Protein AF-A0A9P6XQV5-F1 (afdb_monomer_lite)

pLDDT: mean 73.95, std 15.54, range [34.56, 93.38]

Secondary structure (DSSP, 8-state):
-HHHHHHHHHHT--S-HHHHHHHHHHHHHHHHHHHHHHHHHHHHHHHHHHHHHHHHHHHS---HHHHHHHS-GGGT---TTS---HHHHHHHHHHHHHHH-----EETTTTEE--SHHHHHHHHHHHHHHHHSPPPP-HHHHHHHHHTS-GGGSPPHHHHHHHHSPPPHHHHHHHHHHS-SS--HHHHHHS--TTGGGGS-----

Sequence (205 aa):
MLTKLYDQQIATSSEPPQELWDMVKTKAKHFTRKFGRQHVDWRKQQLMALQRKRQRLLKGKIPSSLLAIHLPHQSRTWREKGETDAGYLKKSVATRQIQRSIPLLVDPSTDSVCSSRTQMLEVTERFYGDLYSADDICPTSLDEMVTNIHPSCQLSEDDADMMTHPFELSEILDQVKRSPKVSSPVFSLILGLKHVSAFFPKKVI

Structure (mmCIF, N/CA/C/O backbone):
data_AF-A0A9P6XQV5-F1
#
_entry.id   AF-A0A9P6XQV5-F1
#
loop_
_atom_site.group_PDB
_atom_site.id
_atom_site.type_symbol
_atom_site.label_atom_id
_atom_site.label_alt_id
_atom_site.label_comp_id
_atom_site.label_asym_id
_atom_site.label_entity_id
_atom_site.label_seq_id
_atom_site.pdbx_PDB_ins_code
_atom_site.Cartn_x
_atom_site.Cartn_y
_atom_site.Cartn_z
_atom_site.occupancy
_atom_site.B_iso_or_equiv
_atom_site.auth_seq_id
_atom_site.auth_comp_id
_atom_site.auth_asym_id
_atom_site.auth_atom_id
_atom_site.pdbx_PDB_model_num
ATOM 1 N N . MET A 1 1 ? 5.332 39.495 16.563 1.00 47.25 1 MET A N 1
ATOM 2 C CA . MET A 1 1 ? 6.141 40.734 16.458 1.00 47.25 1 MET A CA 1
ATOM 3 C C . MET A 1 1 ? 6.418 41.140 15.012 1.00 47.25 1 MET A C 1
ATOM 5 O O . MET A 1 1 ? 6.258 42.311 14.723 1.00 47.25 1 MET A O 1
ATOM 9 N N . LEU A 1 2 ? 6.749 40.215 14.098 1.00 45.25 2 LEU A N 1
ATOM 10 C CA . LEU A 1 2 ? 6.973 40.521 12.670 1.00 45.25 2 LEU A CA 1
ATOM 11 C C . LEU A 1 2 ? 5.760 41.107 11.925 1.00 45.25 2 LEU A C 1
ATOM 13 O O . LEU A 1 2 ? 5.953 41.899 11.016 1.00 45.25 2 LEU A O 1
ATOM 17 N N . THR A 1 3 ? 4.535 40.750 12.316 1.00 51.53 3 THR A N 1
ATOM 18 C CA . THR A 1 3 ? 3.299 41.219 11.665 1.00 51.53 3 THR A CA 1
ATOM 19 C C . THR A 1 3 ? 3.011 42.698 11.939 1.00 51.53 3 THR A C 1
ATOM 21 O O . THR A 1 3 ? 2.748 43.454 11.016 1.00 51.53 3 THR A O 1
ATOM 24 N N . LYS A 1 4 ? 3.193 43.151 13.187 1.00 55.00 4 LYS A N 1
ATOM 25 C CA . LYS A 1 4 ? 2.857 44.524 13.610 1.00 55.00 4 LYS A CA 1
ATOM 26 C C . LYS A 1 4 ? 3.731 45.618 12.981 1.00 55.00 4 LYS A C 1
ATOM 28 O O . LYS A 1 4 ? 3.249 46.722 12.772 1.00 55.00 4 LYS A O 1
ATOM 33 N N . LEU A 1 5 ? 4.998 45.320 12.681 1.00 55.31 5 LEU A N 1
ATOM 34 C CA . LEU A 1 5 ? 5.889 46.248 11.964 1.00 55.31 5 LEU A CA 1
ATOM 35 C C . LEU A 1 5 ? 5.566 46.311 10.462 1.00 55.31 5 LEU A C 1
ATOM 37 O O . LEU A 1 5 ? 5.869 47.301 9.806 1.00 55.31 5 LEU A O 1
ATOM 41 N N . TYR A 1 6 ? 4.955 45.253 9.926 1.00 60.06 6 TYR A N 1
ATOM 42 C CA . TYR A 1 6 ? 4.651 45.097 8.507 1.00 60.06 6 TYR A CA 1
ATOM 43 C C . TYR A 1 6 ? 3.410 45.897 8.104 1.00 60.06 6 TYR A C 1
ATOM 45 O O . TYR A 1 6 ? 3.429 46.606 7.100 1.00 60.06 6 TYR A O 1
ATOM 53 N N . ASP A 1 7 ? 2.376 45.845 8.943 1.00 60.72 7 ASP A N 1
ATOM 54 C CA . ASP A 1 7 ? 1.124 46.572 8.724 1.00 60.72 7 ASP A CA 1
ATOM 55 C C . ASP A 1 7 ? 1.353 48.096 8.748 1.00 60.72 7 ASP A C 1
ATOM 57 O O . ASP A 1 7 ? 0.777 48.829 7.948 1.00 60.72 7 ASP A O 1
ATOM 61 N N . GLN A 1 8 ? 2.276 48.573 9.594 1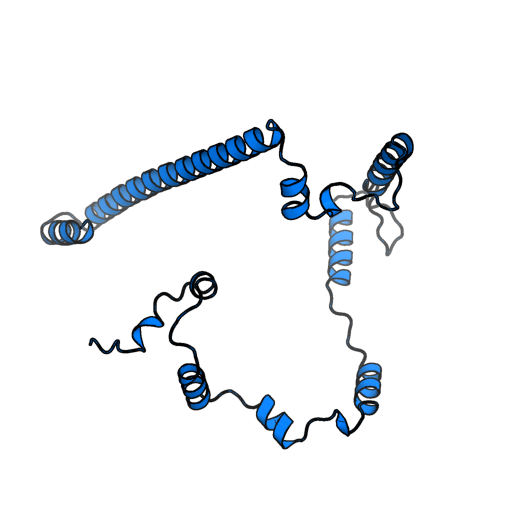.00 61.75 8 GLN A N 1
ATOM 62 C CA . GLN A 1 8 ? 2.677 49.985 9.636 1.00 61.75 8 GLN A CA 1
ATOM 63 C C . GLN A 1 8 ? 3.466 50.420 8.391 1.00 61.75 8 GLN A C 1
ATOM 65 O O . GLN A 1 8 ? 3.274 51.529 7.902 1.00 61.75 8 GLN A O 1
ATOM 70 N N . GLN A 1 9 ? 4.334 49.563 7.845 1.00 61.88 9 GLN A N 1
ATOM 71 C CA . GLN A 1 9 ? 5.144 49.897 6.666 1.00 61.88 9 GLN A CA 1
ATOM 72 C C . GLN A 1 9 ? 4.322 49.923 5.370 1.00 61.88 9 GLN A C 1
ATOM 74 O O . GLN A 1 9 ? 4.570 50.768 4.515 1.00 61.88 9 GLN A O 1
ATOM 79 N N . ILE A 1 10 ? 3.325 49.041 5.245 1.00 61.56 10 ILE A N 1
ATOM 80 C CA . ILE A 1 10 ? 2.393 49.031 4.107 1.00 61.56 10 ILE A CA 1
ATOM 81 C C . ILE A 1 10 ? 1.475 50.259 4.153 1.00 61.56 10 ILE A C 1
ATOM 83 O O . ILE A 1 10 ? 1.237 50.875 3.122 1.00 61.56 10 ILE A O 1
ATOM 87 N N . ALA A 1 11 ? 1.007 50.652 5.343 1.00 62.41 11 ALA A N 1
ATOM 88 C CA . ALA A 1 11 ? 0.120 51.805 5.504 1.00 62.41 11 ALA A CA 1
ATOM 89 C C . ALA A 1 11 ? 0.797 53.166 5.247 1.00 62.41 11 ALA A C 1
ATOM 91 O O . ALA A 1 11 ? 0.106 54.142 4.974 1.00 62.41 11 ALA A O 1
ATOM 92 N N . THR A 1 12 ? 2.130 53.242 5.342 1.00 65.44 12 THR A N 1
ATOM 93 C CA . THR A 1 12 ? 2.887 54.508 5.248 1.00 65.44 12 THR A CA 1
ATOM 94 C C . THR A 1 12 ? 3.626 54.671 3.908 1.00 65.44 12 THR A C 1
ATOM 96 O O . THR A 1 12 ? 4.255 55.700 3.679 1.00 65.44 12 THR A O 1
ATOM 99 N N . SER A 1 13 ? 3.583 53.674 3.016 1.00 60.84 13 SER A N 1
ATOM 100 C CA . SER A 1 13 ? 4.317 53.705 1.743 1.00 60.84 13 SER A CA 1
ATOM 101 C C . SER A 1 13 ? 3.461 54.255 0.596 1.00 60.84 13 SER A C 1
ATOM 103 O O . SER A 1 13 ? 2.343 53.800 0.376 1.00 60.84 13 SER A O 1
ATOM 105 N N . SER A 1 14 ? 4.0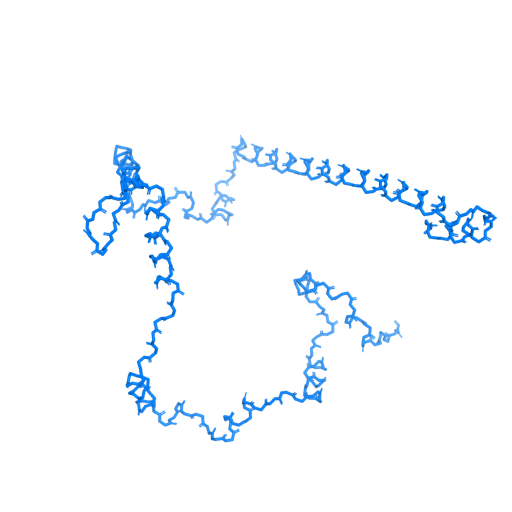11 55.215 -0.155 1.00 66.38 14 SER A N 1
ATOM 106 C CA . SER A 1 14 ? 3.432 55.765 -1.396 1.00 66.38 14 SER A CA 1
ATOM 107 C C . SER A 1 14 ? 3.924 55.024 -2.653 1.00 66.38 14 SER A C 1
ATOM 109 O O . SER A 1 14 ? 3.751 55.515 -3.771 1.00 66.38 14 SER A O 1
ATOM 111 N N . GLU A 1 15 ? 4.594 53.882 -2.486 1.00 65.44 15 GLU A N 1
ATOM 112 C CA . GLU A 1 15 ? 5.151 53.098 -3.589 1.00 65.44 15 GLU A CA 1
ATOM 113 C C . GLU A 1 15 ? 4.054 52.376 -4.388 1.00 65.44 15 GLU A C 1
ATOM 115 O O . GLU A 1 15 ? 3.013 51.996 -3.836 1.00 65.44 15 GLU A O 1
ATOM 120 N N . PRO A 1 16 ? 4.268 52.151 -5.698 1.00 75.25 16 PRO A N 1
ATOM 121 C CA . PRO A 1 16 ? 3.322 51.414 -6.516 1.00 75.25 16 PRO A CA 1
ATOM 122 C C . PRO A 1 16 ? 3.134 49.985 -5.966 1.00 75.25 16 PRO A C 1
ATOM 124 O O . PRO A 1 16 ? 4.106 49.340 -5.561 1.00 75.25 16 PRO A O 1
ATOM 127 N N . PRO A 1 17 ? 1.908 49.426 -6.004 1.00 72.31 17 PRO A N 1
ATOM 128 C CA . PRO A 1 17 ? 1.582 48.135 -5.383 1.00 72.31 17 PRO A CA 1
ATOM 129 C C . PRO A 1 17 ? 2.488 46.961 -5.791 1.00 72.31 17 PRO A C 1
ATOM 131 O O . PRO A 1 17 ? 2.648 46.001 -5.036 1.00 72.31 17 PRO A O 1
ATOM 134 N N . GLN A 1 18 ? 3.089 47.031 -6.980 1.00 73.69 18 GLN A N 1
ATOM 135 C CA . GLN A 1 18 ? 3.978 46.003 -7.509 1.00 73.69 18 GLN A CA 1
ATOM 136 C C . GLN A 1 18 ? 5.317 45.927 -6.755 1.00 73.69 18 GLN A C 1
ATOM 138 O O . GLN A 1 18 ? 5.780 44.829 -6.444 1.00 73.69 18 GLN A O 1
ATOM 143 N N . GLU A 1 19 ? 5.910 47.070 -6.401 1.00 75.12 19 GLU A N 1
ATOM 144 C CA . GLU A 1 19 ? 7.197 47.120 -5.693 1.00 75.12 19 GLU A CA 1
ATOM 145 C C . GLU A 1 19 ? 7.061 46.608 -4.254 1.00 75.12 19 GLU A C 1
ATOM 147 O O . GLU A 1 19 ? 7.891 45.829 -3.773 1.00 75.12 19 GLU A O 1
ATOM 152 N N . LEU A 1 20 ? 5.934 46.923 -3.607 1.00 74.62 20 LEU A N 1
ATOM 153 C CA . LEU A 1 20 ? 5.573 46.371 -2.301 1.00 74.62 20 LEU A CA 1
ATOM 154 C C . LEU A 1 20 ? 5.462 44.841 -2.349 1.00 74.62 20 LEU A C 1
ATOM 156 O O . LEU A 1 20 ? 5.997 44.139 -1.481 1.00 74.62 20 LEU A O 1
ATOM 160 N N . TRP A 1 21 ? 4.818 44.304 -3.387 1.00 74.94 21 TRP A N 1
ATOM 161 C CA . TRP A 1 21 ? 4.702 42.860 -3.583 1.00 74.94 21 TRP A CA 1
ATOM 162 C C . TRP A 1 21 ? 6.047 42.183 -3.847 1.00 74.94 21 TRP A C 1
ATOM 164 O O . TRP A 1 21 ? 6.297 41.092 -3.324 1.00 74.94 21 TRP A O 1
ATOM 174 N N . ASP A 1 22 ? 6.936 42.807 -4.611 1.00 81.25 22 ASP A N 1
ATOM 175 C CA . ASP A 1 22 ? 8.254 42.241 -4.898 1.00 81.25 22 ASP A CA 1
ATOM 176 C C . ASP A 1 22 ? 9.188 42.291 -3.679 1.00 81.25 22 ASP A C 1
ATOM 178 O O . ASP A 1 22 ? 9.940 41.337 -3.424 1.00 81.25 22 ASP A O 1
ATOM 182 N N . MET A 1 23 ? 9.052 43.308 -2.823 1.00 79.12 23 MET A N 1
ATOM 183 C CA . MET A 1 23 ? 9.701 43.338 -1.512 1.00 79.12 23 MET A CA 1
ATOM 184 C C . MET A 1 23 ? 9.207 42.196 -0.608 1.00 79.12 23 MET A C 1
ATOM 186 O O . MET A 1 23 ? 10.023 41.499 0.012 1.00 79.12 23 MET A O 1
ATOM 190 N N . VAL A 1 24 ? 7.891 41.960 -0.548 1.00 79.56 24 VAL A N 1
ATOM 191 C CA . VAL A 1 24 ? 7.295 40.847 0.217 1.00 79.56 24 VAL A CA 1
ATOM 192 C C . VAL A 1 24 ? 7.837 39.509 -0.270 1.00 79.56 24 VAL A C 1
ATOM 194 O O . VAL A 1 24 ? 8.336 38.714 0.532 1.00 79.56 24 VAL A O 1
ATOM 197 N N . LYS A 1 25 ? 7.808 39.272 -1.585 1.00 77.00 25 LYS A N 1
ATOM 198 C CA . LYS A 1 25 ? 8.338 38.043 -2.190 1.00 77.00 25 LYS A CA 1
ATOM 199 C C . LYS A 1 25 ? 9.812 37.848 -1.848 1.00 77.00 25 LYS A C 1
ATOM 201 O O . LYS A 1 25 ? 10.225 36.735 -1.523 1.00 77.00 25 LYS A O 1
ATOM 206 N N . THR A 1 26 ? 10.606 38.917 -1.865 1.00 84.50 26 THR A N 1
ATOM 207 C CA . THR A 1 26 ? 12.041 38.857 -1.556 1.00 84.50 26 THR A CA 1
ATOM 208 C C . THR A 1 26 ? 12.293 38.474 -0.098 1.00 84.50 26 THR A C 1
ATOM 210 O O . THR A 1 26 ? 13.090 37.569 0.176 1.00 84.50 26 THR A O 1
ATOM 213 N N . LYS A 1 27 ? 11.572 39.087 0.848 1.00 80.88 27 LYS A N 1
ATOM 214 C CA . LYS A 1 27 ? 11.680 38.760 2.278 1.00 80.88 27 LYS A CA 1
ATOM 215 C C . LYS A 1 27 ? 11.179 37.345 2.576 1.00 80.88 27 LYS A C 1
ATOM 217 O O . LYS A 1 27 ? 11.866 36.598 3.274 1.00 80.88 27 LYS A O 1
ATOM 222 N N . ALA A 1 28 ? 10.052 36.938 1.990 1.00 81.12 28 ALA A N 1
ATOM 223 C CA . ALA A 1 28 ? 9.520 35.580 2.111 1.00 81.12 28 ALA A CA 1
ATOM 224 C C . ALA A 1 28 ? 10.514 34.540 1.570 1.00 81.12 28 ALA A C 1
ATOM 226 O O . ALA A 1 28 ? 10.836 33.565 2.247 1.00 81.12 28 ALA A O 1
ATOM 227 N N . LYS A 1 29 ? 11.100 34.791 0.395 1.00 85.94 29 LYS A N 1
ATOM 228 C CA . LYS A 1 29 ? 12.147 33.949 -0.198 1.00 85.94 29 LYS A CA 1
ATOM 229 C C . LYS A 1 29 ? 13.375 33.842 0.704 1.00 85.94 29 LYS A C 1
ATOM 231 O O . LYS A 1 29 ? 13.920 32.747 0.859 1.00 85.94 29 LYS A O 1
ATOM 236 N N . HIS A 1 30 ? 13.818 34.946 1.306 1.00 82.19 30 HIS A N 1
ATOM 237 C CA . HIS A 1 30 ? 14.941 34.935 2.243 1.00 82.19 30 HIS A CA 1
ATOM 238 C C . HIS A 1 30 ? 14.619 34.120 3.504 1.00 82.19 30 HIS A C 1
ATOM 240 O O . HIS A 1 30 ? 15.415 33.269 3.905 1.00 82.19 30 HIS A O 1
ATOM 246 N N . PHE A 1 31 ? 13.430 34.317 4.080 1.00 82.38 31 PHE A N 1
ATOM 247 C CA . PHE A 1 31 ? 12.957 33.568 5.242 1.00 82.38 31 PHE A CA 1
ATOM 248 C C . PHE A 1 31 ? 12.885 32.063 4.960 1.00 82.38 31 PHE A C 1
ATOM 250 O O . PHE A 1 31 ? 13.514 31.283 5.674 1.00 82.38 31 PHE A O 1
ATOM 257 N N . THR A 1 32 ? 12.215 31.646 3.881 1.00 81.25 32 THR A N 1
ATOM 258 C CA . THR A 1 32 ? 12.073 30.228 3.515 1.00 81.25 32 THR A CA 1
ATOM 259 C C . THR A 1 32 ? 13.427 29.576 3.248 1.00 81.25 32 THR A C 1
ATOM 261 O O . THR A 1 32 ? 13.674 28.456 3.691 1.00 81.25 32 THR A O 1
ATOM 264 N N . ARG A 1 33 ? 14.358 30.283 2.589 1.00 82.25 33 ARG A N 1
ATOM 265 C CA . ARG A 1 33 ? 15.726 29.785 2.366 1.00 82.25 33 ARG A CA 1
ATOM 266 C C . ARG A 1 33 ? 16.499 29.611 3.671 1.00 82.25 33 ARG A C 1
ATOM 268 O O . ARG A 1 33 ? 17.177 28.598 3.833 1.00 82.25 33 ARG A O 1
ATOM 275 N N . LYS A 1 34 ? 16.416 30.578 4.586 1.00 81.81 34 LYS A N 1
ATOM 276 C CA . LYS A 1 34 ? 17.103 30.526 5.883 1.00 81.81 34 LYS A CA 1
ATOM 277 C C . LYS A 1 34 ? 16.535 29.414 6.761 1.00 81.81 34 LYS A C 1
ATOM 279 O O . LYS A 1 34 ? 17.296 28.590 7.259 1.00 81.81 34 LYS A O 1
ATOM 284 N N . PHE A 1 35 ? 15.212 29.355 6.886 1.00 79.19 35 PHE A N 1
ATOM 285 C CA . PHE A 1 35 ? 14.525 28.343 7.680 1.00 79.19 35 PHE A CA 1
ATOM 286 C C . PHE A 1 35 ? 14.746 26.936 7.113 1.00 79.19 35 PHE A C 1
ATOM 288 O O . PHE A 1 35 ? 15.093 26.022 7.856 1.00 79.19 35 PHE A O 1
ATOM 295 N N . GLY A 1 36 ? 14.648 26.769 5.790 1.00 79.19 36 GLY A N 1
ATOM 296 C CA . GLY A 1 36 ? 14.914 25.496 5.120 1.00 79.19 36 GLY A CA 1
ATOM 297 C C . GLY A 1 36 ? 16.334 24.984 5.366 1.00 79.19 36 GLY A C 1
ATOM 298 O O . GLY A 1 36 ? 16.507 23.820 5.722 1.00 79.19 36 GLY A O 1
ATOM 299 N N . ARG A 1 37 ? 17.352 25.853 5.260 1.00 83.44 37 ARG A N 1
ATOM 300 C CA . ARG A 1 37 ? 18.749 25.491 5.567 1.00 83.44 37 ARG A CA 1
ATOM 301 C C . ARG A 1 37 ? 18.919 25.094 7.032 1.00 83.44 37 ARG A C 1
ATOM 303 O O . ARG A 1 37 ? 19.411 24.006 7.301 1.00 83.44 37 ARG A O 1
ATOM 310 N N . GLN A 1 38 ? 18.425 25.911 7.963 1.00 79.44 38 GLN A N 1
ATOM 311 C CA . GLN A 1 38 ? 18.515 25.629 9.401 1.00 79.44 38 GLN A CA 1
ATOM 312 C C . GLN A 1 38 ? 17.819 24.319 9.791 1.00 79.44 38 GLN A C 1
ATOM 314 O O . GLN A 1 38 ? 18.365 23.545 10.571 1.00 79.44 38 GLN A O 1
ATOM 319 N N . HIS A 1 39 ? 16.644 24.038 9.227 1.00 77.50 39 HIS A N 1
ATOM 320 C CA . HIS A 1 39 ? 15.911 22.804 9.496 1.00 77.50 39 HIS A CA 1
ATOM 321 C C . HIS A 1 39 ? 16.634 21.566 8.939 1.00 77.50 39 HIS A C 1
ATOM 323 O O . HIS A 1 39 ? 16.728 20.539 9.613 1.00 77.50 39 HIS A O 1
ATOM 329 N N . VAL A 1 40 ? 17.191 21.659 7.726 1.00 84.94 40 VAL A N 1
ATOM 330 C CA . VAL A 1 40 ? 17.994 20.580 7.129 1.00 84.94 40 VAL A CA 1
ATOM 331 C C . VAL A 1 40 ? 19.273 20.339 7.931 1.00 84.94 40 VAL A C 1
ATOM 333 O O . VAL A 1 40 ? 19.609 19.186 8.203 1.00 84.94 40 VAL A O 1
ATOM 336 N N . ASP A 1 41 ? 19.958 21.400 8.352 1.00 85.69 41 ASP A N 1
ATOM 337 C CA . ASP A 1 41 ? 21.180 21.302 9.150 1.00 85.69 41 ASP A CA 1
ATOM 338 C C . ASP A 1 41 ? 20.896 20.718 10.535 1.00 85.69 41 ASP A C 1
ATOM 340 O O . ASP A 1 41 ? 21.587 19.793 10.964 1.00 85.69 41 ASP A O 1
ATOM 344 N N . TRP A 1 42 ? 19.819 21.157 11.193 1.00 87.06 42 TRP A N 1
ATOM 345 C CA . TRP A 1 42 ? 19.355 20.569 12.450 1.00 87.06 42 TRP A CA 1
ATOM 346 C C . TRP A 1 42 ? 19.052 19.075 12.291 1.00 87.06 42 TRP A C 1
ATOM 348 O O . TRP A 1 42 ? 19.529 18.259 13.080 1.00 87.06 42 TRP A O 1
ATOM 358 N N . ARG A 1 43 ? 18.338 18.678 11.229 1.00 89.19 43 ARG A N 1
ATOM 359 C CA . ARG A 1 43 ? 18.027 17.266 10.958 1.00 89.19 43 ARG A CA 1
ATOM 360 C C . ARG A 1 43 ? 19.292 16.440 10.727 1.00 89.19 43 ARG A C 1
ATOM 362 O O . ARG A 1 43 ? 19.402 15.335 11.257 1.00 89.19 43 ARG A O 1
ATOM 369 N N . LYS A 1 44 ? 20.261 16.965 9.969 1.00 92.00 44 LYS A N 1
ATOM 370 C CA . LYS A 1 44 ? 21.562 16.311 9.750 1.00 92.00 44 LYS A CA 1
ATOM 371 C C . LYS A 1 44 ? 22.327 16.141 11.062 1.00 92.00 44 LYS A C 1
ATOM 373 O O . LYS A 1 44 ? 22.864 15.064 11.314 1.00 92.00 44 LYS A O 1
ATOM 378 N N . GLN A 1 45 ? 22.347 17.165 11.912 1.00 90.56 45 GLN A N 1
ATOM 379 C CA . GLN A 1 45 ? 23.000 17.104 13.221 1.00 90.56 45 GLN A CA 1
ATOM 380 C C . GLN A 1 45 ? 22.330 16.084 14.149 1.00 90.56 45 GLN A C 1
ATOM 382 O O . GLN A 1 45 ? 23.031 15.292 14.779 1.00 90.56 45 GLN A O 1
ATOM 387 N N . GLN A 1 46 ? 20.995 16.040 14.186 1.00 90.56 46 GLN A N 1
ATOM 388 C CA . GLN A 1 46 ? 20.246 15.035 14.945 1.00 90.56 46 GLN A CA 1
ATOM 389 C C . GLN A 1 46 ? 20.540 13.616 14.453 1.00 90.56 46 GLN A C 1
ATOM 391 O O . GLN A 1 46 ? 20.836 12.731 15.256 1.00 90.56 46 GLN A O 1
ATOM 396 N N . LEU A 1 47 ? 20.546 13.401 13.134 1.00 92.69 47 LEU A N 1
ATOM 397 C CA . LEU A 1 47 ? 20.887 12.106 12.546 1.00 92.69 47 LEU A CA 1
ATOM 398 C C . LEU A 1 47 ? 22.307 11.673 12.941 1.00 92.69 47 LEU A C 1
ATOM 400 O O . LEU A 1 47 ? 22.503 10.544 13.387 1.00 92.69 47 LEU A O 1
ATOM 404 N N . MET A 1 48 ? 23.282 12.580 12.847 1.00 93.38 48 MET A N 1
ATOM 405 C CA . MET A 1 48 ? 24.667 12.323 13.251 1.00 93.38 48 MET A CA 1
ATOM 406 C C . MET A 1 48 ? 24.785 12.022 14.749 1.00 93.38 48 MET A C 1
ATOM 408 O O . MET A 1 48 ? 25.525 11.119 15.141 1.00 93.38 48 MET A O 1
ATOM 412 N N . ALA A 1 49 ? 24.048 12.733 15.605 1.00 92.31 49 ALA A N 1
ATOM 413 C CA . ALA A 1 49 ? 24.029 12.478 17.043 1.00 92.31 49 ALA A CA 1
ATOM 414 C C . ALA A 1 49 ? 23.462 11.085 17.367 1.00 92.31 49 ALA A C 1
ATOM 416 O O . ALA A 1 49 ? 24.065 10.335 18.140 1.00 92.31 49 ALA A O 1
ATOM 417 N N . LEU A 1 50 ? 22.355 10.699 16.724 1.00 91.25 50 LEU A N 1
ATOM 418 C CA . LEU A 1 50 ? 21.752 9.371 16.866 1.00 91.25 50 LEU A CA 1
ATOM 419 C C . LEU A 1 50 ? 22.668 8.266 16.332 1.00 91.25 50 LEU A C 1
ATOM 421 O O . LEU A 1 50 ? 22.841 7.240 16.991 1.00 91.25 50 LEU A O 1
ATOM 425 N N . GLN A 1 51 ? 23.316 8.484 15.187 1.00 91.38 51 GLN A N 1
ATOM 426 C CA . GLN A 1 51 ? 24.296 7.550 14.634 1.00 91.38 51 GLN A CA 1
ATOM 427 C C . GLN A 1 51 ? 25.501 7.378 15.563 1.00 91.38 51 GLN A C 1
ATOM 429 O O . GLN A 1 51 ? 25.902 6.247 15.831 1.00 91.38 51 GLN A O 1
ATOM 434 N N . ARG A 1 52 ? 26.036 8.465 16.135 1.00 88.19 52 ARG A N 1
ATOM 435 C CA . ARG A 1 52 ? 27.112 8.397 17.138 1.00 88.19 52 ARG A CA 1
ATOM 436 C C . ARG A 1 52 ? 26.666 7.654 18.395 1.00 88.19 52 ARG A C 1
ATOM 438 O O . ARG A 1 52 ? 27.425 6.832 18.902 1.00 88.19 52 ARG A O 1
ATOM 445 N N . LYS A 1 53 ? 25.441 7.886 18.884 1.00 85.31 53 LYS A N 1
ATOM 446 C CA . LYS A 1 53 ? 24.867 7.147 20.023 1.00 85.31 53 LYS A CA 1
ATOM 447 C C . LYS A 1 53 ? 24.767 5.653 19.711 1.00 85.31 53 LYS A C 1
ATOM 449 O O . LYS A 1 53 ? 25.240 4.843 20.501 1.00 85.31 53 LYS A O 1
ATOM 454 N N . ARG A 1 54 ? 24.252 5.288 18.531 1.00 83.44 54 ARG A N 1
ATOM 455 C CA . ARG A 1 54 ? 24.217 3.899 18.048 1.00 83.44 54 ARG A CA 1
ATOM 456 C C . ARG A 1 54 ? 25.617 3.295 17.982 1.00 83.44 54 ARG A C 1
ATOM 458 O O . ARG A 1 54 ? 25.821 2.196 18.477 1.00 83.44 54 ARG A O 1
ATOM 465 N N . GLN A 1 55 ? 26.586 3.998 17.404 1.00 84.25 55 GLN A N 1
ATOM 466 C CA . GLN A 1 55 ? 27.947 3.486 17.261 1.00 84.25 55 GLN A CA 1
ATOM 467 C C . GLN A 1 55 ? 28.649 3.325 18.616 1.00 84.25 55 GLN A C 1
ATOM 469 O O . GLN A 1 55 ? 29.394 2.369 18.793 1.00 84.25 55 GLN A O 1
ATOM 474 N N . ARG A 1 56 ? 28.380 4.204 19.592 1.00 80.81 56 ARG A N 1
ATOM 475 C CA . ARG A 1 56 ? 28.839 4.038 20.982 1.00 80.81 56 ARG A CA 1
ATOM 476 C C . ARG A 1 56 ? 28.222 2.813 21.645 1.00 80.81 56 ARG A C 1
ATOM 478 O O . ARG A 1 56 ? 28.945 2.089 22.312 1.00 80.81 56 ARG A O 1
ATOM 485 N N . LEU A 1 57 ? 26.930 2.560 21.434 1.00 78.00 57 LEU A N 1
ATOM 486 C CA . LEU A 1 57 ? 26.289 1.337 21.919 1.00 78.00 57 LEU A CA 1
ATOM 487 C C . LEU A 1 57 ? 26.921 0.103 21.270 1.00 78.00 57 LEU A C 1
ATOM 489 O O . LEU A 1 57 ? 27.319 -0.802 21.980 1.00 78.00 57 LEU A O 1
ATOM 493 N N . LEU A 1 58 ? 27.097 0.096 19.946 1.00 72.81 58 LEU A N 1
ATOM 494 C CA . LEU A 1 58 ? 27.685 -1.037 19.220 1.00 72.81 58 LEU A CA 1
ATOM 495 C C . LEU A 1 58 ? 29.161 -1.298 19.564 1.00 72.81 58 LEU A C 1
ATOM 497 O O . LEU A 1 58 ? 29.593 -2.443 19.514 1.00 72.81 58 LEU A O 1
ATOM 501 N N . LYS A 1 59 ? 29.939 -0.252 19.873 1.00 74.88 59 LYS A N 1
ATOM 502 C CA . LYS A 1 59 ? 31.349 -0.374 20.287 1.00 74.88 59 LYS A CA 1
ATOM 503 C C . LYS A 1 59 ? 31.514 -0.625 21.789 1.00 74.88 59 LYS A C 1
ATOM 505 O O . LYS A 1 59 ? 32.560 -1.111 22.208 1.00 74.88 59 LYS A O 1
ATOM 510 N N . GLY A 1 60 ? 30.523 -0.266 22.600 1.00 69.75 60 GLY A N 1
ATOM 511 C CA . GLY A 1 60 ? 30.486 -0.588 24.021 1.00 69.75 60 GLY A CA 1
ATOM 512 C C . GLY A 1 60 ? 30.122 -2.054 24.245 1.00 69.75 60 GLY A C 1
ATOM 513 O O . GLY A 1 60 ? 29.447 -2.676 23.428 1.00 69.75 60 GLY A O 1
ATOM 514 N N . LYS A 1 61 ? 30.532 -2.620 25.385 1.00 65.94 61 LYS A N 1
ATOM 515 C CA . LYS A 1 61 ? 29.994 -3.905 25.847 1.00 65.94 61 LYS A CA 1
ATOM 516 C C . LYS A 1 61 ? 28.545 -3.669 26.268 1.00 65.94 61 LYS A C 1
ATOM 518 O O . LYS A 1 61 ? 28.293 -3.259 27.397 1.00 65.94 61 LYS A O 1
ATOM 523 N N . ILE A 1 62 ? 27.598 -3.849 25.349 1.00 61.81 62 ILE A N 1
ATOM 524 C CA . ILE A 1 62 ? 26.177 -3.779 25.696 1.00 61.81 62 ILE A CA 1
ATOM 525 C C . ILE A 1 62 ? 25.910 -4.929 26.677 1.00 61.81 62 ILE A C 1
ATOM 527 O O . ILE A 1 62 ? 26.200 -6.078 26.328 1.00 61.81 62 ILE A O 1
ATOM 531 N N . PRO A 1 63 ? 25.386 -4.662 27.888 1.00 66.25 63 PRO A N 1
ATOM 532 C CA . PRO A 1 63 ? 24.980 -5.720 28.800 1.00 66.25 63 PRO A CA 1
ATOM 533 C C . PRO A 1 63 ? 24.010 -6.645 28.068 1.00 66.25 63 PRO A C 1
ATOM 535 O O . PRO A 1 63 ? 23.033 -6.179 27.478 1.00 66.25 63 PRO A O 1
ATOM 538 N N . SER A 1 64 ? 24.289 -7.949 28.073 1.00 57.94 64 SER A N 1
ATOM 539 C CA . SER A 1 64 ? 23.505 -8.940 27.320 1.00 57.94 64 SER A CA 1
ATOM 540 C C . SER A 1 64 ? 22.003 -8.885 27.658 1.00 57.94 64 SER A C 1
ATOM 542 O O . SER A 1 64 ? 21.161 -9.162 26.808 1.00 57.94 64 SER A O 1
ATOM 544 N N . SER A 1 65 ? 21.663 -8.419 28.865 1.00 60.81 65 SER A N 1
ATOM 545 C CA . SER A 1 65 ? 20.297 -8.176 29.337 1.00 60.81 65 SER A CA 1
ATOM 546 C C . SER A 1 65 ? 19.549 -7.082 28.563 1.00 60.81 65 SER A C 1
ATOM 548 O O . SER A 1 65 ? 18.389 -7.271 28.215 1.00 60.81 65 SER A O 1
ATOM 550 N N . LEU A 1 66 ? 20.194 -5.963 28.217 1.00 60.78 66 LEU A N 1
ATOM 551 C CA . LEU A 1 66 ? 19.563 -4.882 27.441 1.00 60.78 66 LEU A CA 1
ATOM 552 C C . LEU A 1 66 ? 19.334 -5.274 25.975 1.00 60.78 66 LEU A C 1
ATOM 554 O O . LEU A 1 66 ? 18.372 -4.826 25.353 1.00 60.78 66 LEU A O 1
ATOM 558 N N . LEU A 1 67 ? 20.201 -6.132 25.429 1.00 58.53 67 LEU A N 1
ATOM 559 C CA . LEU A 1 67 ? 20.041 -6.699 24.088 1.00 58.53 67 LEU A CA 1
ATOM 560 C C . LEU A 1 67 ? 18.842 -7.647 24.013 1.00 58.53 67 LEU A C 1
ATOM 562 O O . LEU A 1 67 ? 18.171 -7.663 22.990 1.00 58.53 67 LEU A O 1
ATOM 566 N N . ALA A 1 68 ? 18.571 -8.402 25.079 1.00 57.25 68 ALA A N 1
ATOM 567 C CA . ALA A 1 68 ? 17.436 -9.319 25.153 1.00 57.25 68 ALA A CA 1
ATOM 568 C C . ALA A 1 68 ? 16.082 -8.596 25.291 1.00 57.25 68 ALA A C 1
ATOM 570 O O . ALA A 1 68 ? 15.070 -9.106 24.824 1.00 57.25 68 ALA A O 1
ATOM 571 N N . ILE A 1 69 ? 16.070 -7.409 25.910 1.00 62.50 69 ILE A N 1
ATOM 572 C CA . ILE A 1 69 ? 14.848 -6.625 26.159 1.00 62.50 69 ILE A CA 1
ATOM 573 C C . ILE A 1 69 ? 14.457 -5.771 24.943 1.00 62.50 69 ILE A C 1
ATOM 575 O O . ILE A 1 69 ? 13.278 -5.665 24.620 1.00 62.50 69 ILE A O 1
ATOM 579 N N . HIS A 1 70 ? 15.427 -5.138 24.267 1.00 55.78 70 HIS A N 1
ATOM 580 C CA . HIS A 1 70 ? 15.141 -4.147 23.216 1.00 55.78 70 HIS A CA 1
ATOM 581 C C . HIS A 1 70 ? 15.313 -4.642 21.783 1.00 55.78 70 HIS A C 1
ATOM 583 O O . HIS A 1 70 ? 14.774 -4.022 20.866 1.00 55.78 70 HIS A O 1
ATOM 589 N N . LEU A 1 71 ? 16.060 -5.723 21.564 1.00 54.34 71 LEU A N 1
ATOM 590 C CA . LEU A 1 71 ? 16.006 -6.421 20.292 1.00 54.34 71 LEU A CA 1
ATOM 591 C C . LEU A 1 71 ? 15.102 -7.634 20.492 1.00 54.34 71 LEU A C 1
ATOM 593 O O . LEU A 1 71 ? 15.446 -8.489 21.309 1.00 54.34 71 LEU A O 1
ATOM 597 N N . PRO A 1 72 ? 13.980 -7.762 19.760 1.00 52.16 72 PRO A N 1
ATOM 598 C CA . PRO A 1 72 ? 13.254 -9.017 19.761 1.00 52.16 72 PRO A CA 1
ATOM 599 C C . PRO A 1 72 ? 14.250 -10.121 19.396 1.00 52.16 72 PRO A C 1
ATOM 601 O O . PRO A 1 72 ? 15.038 -9.972 18.451 1.00 52.16 72 PRO A O 1
ATOM 604 N N . HIS A 1 73 ? 14.227 -11.211 20.166 1.00 51.25 73 HIS A N 1
ATOM 605 C CA . HIS A 1 73 ? 15.060 -12.408 19.988 1.00 51.25 73 HIS A CA 1
ATOM 606 C C . HIS A 1 73 ? 15.151 -12.862 18.514 1.00 51.25 73 HIS A C 1
ATOM 608 O O . HIS A 1 73 ? 16.157 -13.419 18.081 1.00 51.25 73 HIS A O 1
ATOM 614 N N . GLN A 1 74 ? 14.135 -12.536 17.715 1.00 48.44 74 GLN A N 1
ATOM 615 C CA . GLN A 1 74 ? 14.047 -12.788 16.279 1.00 48.44 74 GLN A CA 1
ATOM 616 C C . GLN A 1 74 ? 15.139 -12.103 15.433 1.00 48.44 74 GLN A C 1
ATOM 618 O O . GLN A 1 74 ? 15.476 -12.603 14.367 1.00 48.44 74 GLN A O 1
ATOM 623 N N . SER A 1 75 ? 15.759 -11.008 15.881 1.00 47.47 75 SER A N 1
ATOM 624 C CA . SER A 1 75 ? 16.810 -10.323 15.099 1.00 47.47 75 SER A CA 1
ATOM 625 C C . SER A 1 75 ? 18.205 -10.954 15.217 1.00 47.47 75 SER A C 1
ATOM 627 O O . SER A 1 75 ? 19.107 -1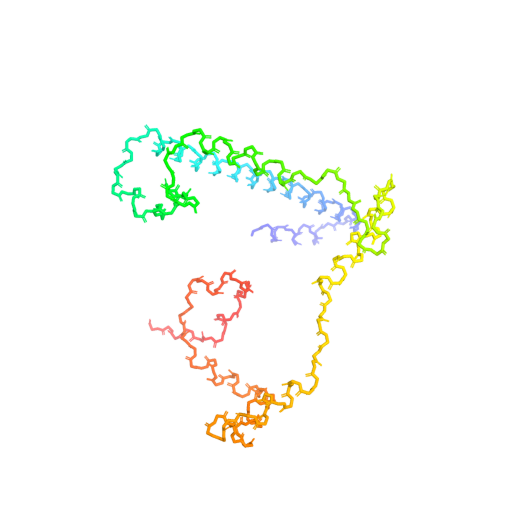0.588 14.465 1.00 47.47 75 SER A O 1
ATOM 629 N N . ARG A 1 76 ? 18.404 -11.904 16.143 1.00 52.25 76 ARG A N 1
ATOM 630 C CA . ARG A 1 76 ? 19.683 -12.621 16.317 1.00 52.25 76 ARG A CA 1
ATOM 631 C C . ARG A 1 76 ? 19.686 -14.028 15.730 1.00 52.25 76 ARG A C 1
ATOM 633 O O . ARG A 1 76 ? 20.754 -14.600 15.535 1.00 52.25 76 ARG A O 1
ATOM 640 N N . THR A 1 77 ? 18.516 -14.574 15.431 1.00 51.50 77 THR A N 1
ATOM 641 C CA . THR A 1 77 ? 18.357 -15.963 14.995 1.00 51.50 77 THR A CA 1
ATOM 642 C C . THR A 1 77 ? 17.167 -16.105 14.056 1.00 51.50 77 THR A C 1
ATOM 644 O O . THR A 1 77 ? 16.380 -17.036 14.204 1.00 51.50 77 THR A O 1
ATOM 647 N N . TRP A 1 78 ? 17.023 -15.219 13.067 1.00 46.47 78 TRP A N 1
ATOM 648 C CA . TRP A 1 78 ? 16.248 -15.600 11.886 1.00 46.47 78 TRP A CA 1
ATOM 649 C C . TRP A 1 78 ? 17.062 -16.653 11.129 1.00 46.47 78 TRP A C 1
ATOM 651 O O . TRP A 1 78 ? 17.892 -16.361 10.270 1.00 46.47 78 TRP A O 1
ATOM 661 N N . ARG A 1 79 ? 16.895 -17.900 11.566 1.00 56.75 79 ARG A N 1
ATOM 662 C CA . ARG A 1 79 ? 17.359 -19.104 10.892 1.00 56.75 79 ARG A CA 1
ATOM 663 C C . ARG A 1 79 ? 16.125 -19.663 10.218 1.00 56.75 79 ARG A C 1
ATOM 665 O O . ARG A 1 79 ? 15.208 -20.077 10.915 1.00 56.75 79 ARG A O 1
ATOM 672 N N . GLU A 1 80 ? 16.110 -19.665 8.893 1.00 53.41 80 GLU A N 1
ATOM 673 C CA . GLU A 1 80 ? 14.932 -20.056 8.108 1.00 53.41 80 GLU A CA 1
ATOM 674 C C . GLU A 1 80 ? 14.417 -21.460 8.487 1.00 53.41 80 GLU A C 1
ATOM 676 O O . GLU A 1 80 ? 13.224 -21.705 8.359 1.00 53.41 80 GLU A O 1
ATOM 681 N N . LYS A 1 81 ? 15.280 -22.335 9.045 1.00 61.03 81 LYS A N 1
ATOM 682 C CA . LYS A 1 81 ? 14.934 -23.638 9.660 1.00 61.03 81 LYS A CA 1
ATOM 683 C C . LYS A 1 81 ? 15.869 -24.078 10.809 1.00 61.03 81 LYS A C 1
ATOM 685 O O . LYS A 1 81 ? 16.143 -25.258 10.980 1.00 61.03 81 LYS A O 1
ATOM 690 N N . GLY A 1 82 ? 16.432 -23.146 11.583 1.00 65.25 82 GLY A N 1
ATOM 691 C CA . GLY A 1 82 ? 17.348 -23.497 12.693 1.00 65.25 82 GLY A CA 1
ATOM 692 C C . GLY A 1 82 ? 18.790 -23.865 12.293 1.00 65.25 82 GLY A C 1
ATOM 693 O O . GLY A 1 82 ? 19.595 -24.212 13.151 1.00 65.25 82 GLY A O 1
ATOM 694 N N . GLU A 1 83 ? 19.154 -23.728 11.020 1.00 66.69 83 GLU A N 1
ATOM 695 C CA . GLU A 1 83 ? 20.435 -24.208 10.486 1.00 66.69 83 GLU A CA 1
ATOM 696 C C . GLU A 1 83 ? 21.652 -23.367 10.917 1.00 66.69 83 GLU A C 1
ATOM 698 O O . GLU A 1 83 ? 21.586 -22.134 10.975 1.00 66.69 83 GLU A O 1
ATOM 703 N N . THR A 1 84 ? 22.770 -24.035 11.229 1.00 64.62 84 THR A N 1
ATOM 704 C CA . THR A 1 84 ? 24.023 -23.446 11.751 1.00 64.62 84 THR A CA 1
ATOM 705 C C . THR A 1 84 ? 25.199 -23.505 10.778 1.00 64.62 84 THR A C 1
ATOM 707 O O . THR A 1 84 ? 26.210 -22.847 11.026 1.00 64.62 84 THR A O 1
ATOM 710 N N . ASP A 1 85 ? 25.068 -24.236 9.669 1.00 76.75 85 ASP A N 1
ATOM 711 C CA . ASP A 1 85 ? 26.146 -24.428 8.702 1.00 76.75 85 ASP A CA 1
ATOM 712 C C . ASP A 1 85 ? 26.351 -23.182 7.821 1.00 76.75 85 ASP A C 1
ATOM 714 O O . ASP A 1 85 ? 25.462 -22.734 7.089 1.00 76.75 85 ASP A O 1
ATOM 718 N N . ALA A 1 86 ? 27.549 -22.598 7.885 1.00 74.94 86 ALA A N 1
ATOM 719 C CA . ALA A 1 86 ? 27.899 -21.414 7.102 1.00 74.94 86 ALA A CA 1
ATOM 720 C C . ALA A 1 86 ? 27.929 -21.696 5.587 1.00 74.94 86 ALA A C 1
ATOM 722 O O . ALA A 1 86 ? 27.638 -20.804 4.784 1.00 74.94 86 ALA A O 1
ATOM 723 N N . GLY A 1 87 ? 28.252 -22.930 5.188 1.00 82.25 87 GLY A N 1
ATOM 724 C CA . GLY A 1 87 ? 28.224 -23.380 3.801 1.00 82.25 87 GLY A CA 1
ATOM 725 C C . GLY A 1 87 ? 26.801 -23.463 3.258 1.00 82.25 87 GLY A C 1
ATOM 726 O O . GLY A 1 87 ? 26.550 -22.994 2.148 1.00 82.25 87 GLY A O 1
ATOM 727 N N . TYR A 1 88 ? 25.858 -23.972 4.047 1.00 78.50 88 TYR A N 1
ATOM 728 C CA . TYR A 1 88 ? 24.439 -23.963 3.725 1.00 78.50 88 TYR A CA 1
ATOM 729 C C . TYR A 1 88 ? 23.925 -22.538 3.571 1.00 78.50 88 TYR A C 1
ATOM 731 O O . TYR A 1 88 ? 23.330 -22.222 2.552 1.00 78.50 88 TYR A O 1
ATOM 739 N N . LEU A 1 89 ? 24.222 -21.638 4.512 1.00 76.00 89 LEU A N 1
ATOM 740 C CA . LEU A 1 89 ? 23.804 -20.238 4.393 1.00 76.00 89 LEU A CA 1
ATOM 741 C C . LEU A 1 89 ? 24.354 -19.585 3.119 1.00 76.00 89 LEU A C 1
ATOM 743 O O . LEU A 1 89 ? 23.623 -18.872 2.432 1.00 76.00 89 LEU A O 1
ATOM 747 N N . LYS A 1 90 ? 25.614 -19.864 2.763 1.00 84.00 90 LYS A N 1
ATOM 748 C CA . LYS A 1 90 ? 26.217 -19.390 1.511 1.00 84.00 90 LYS A CA 1
ATOM 749 C C . LYS A 1 90 ? 25.502 -19.965 0.284 1.00 84.00 90 LYS A C 1
ATOM 751 O O . LYS A 1 90 ? 25.210 -19.212 -0.644 1.00 84.00 90 LYS A O 1
ATOM 756 N N . LYS A 1 91 ? 25.186 -21.265 0.292 1.00 84.81 91 LYS A N 1
ATOM 757 C CA . LYS A 1 91 ? 24.405 -21.928 -0.765 1.00 84.81 91 LYS A CA 1
ATOM 758 C C . LYS A 1 91 ? 23.011 -21.316 -0.875 1.00 84.81 91 LYS A C 1
ATOM 760 O O . LYS A 1 91 ? 22.639 -20.902 -1.958 1.00 84.81 91 LYS A O 1
ATOM 765 N N . SER A 1 92 ? 22.302 -21.136 0.232 1.00 80.88 92 SER A N 1
ATOM 766 C CA . SER A 1 92 ? 20.962 -20.547 0.270 1.00 80.88 92 SER A CA 1
ATOM 767 C C . SER A 1 92 ? 20.946 -19.095 -0.202 1.00 80.88 92 SER A C 1
ATOM 769 O O . SER A 1 92 ? 20.022 -18.688 -0.897 1.00 80.88 92 SER A O 1
ATOM 771 N N . VAL A 1 93 ? 21.973 -18.297 0.109 1.00 81.88 93 VAL A N 1
ATOM 772 C CA . VAL A 1 93 ? 22.113 -16.943 -0.457 1.00 81.88 93 VAL A CA 1
ATOM 773 C C . VAL A 1 93 ? 22.301 -17.000 -1.974 1.00 81.88 93 VAL A C 1
ATOM 775 O O . VAL A 1 93 ? 21.612 -16.269 -2.681 1.00 81.88 93 VAL A O 1
ATOM 778 N N . ALA A 1 94 ? 23.166 -17.884 -2.480 1.00 83.81 94 ALA A N 1
ATOM 779 C CA . ALA A 1 94 ? 23.370 -18.058 -3.918 1.00 83.81 94 ALA A CA 1
ATOM 780 C C . ALA A 1 94 ? 22.100 -18.568 -4.625 1.00 83.81 94 ALA A C 1
ATOM 782 O O . ALA A 1 94 ? 21.698 -18.013 -5.643 1.00 83.81 94 ALA A O 1
ATOM 783 N N . THR A 1 95 ? 21.410 -19.555 -4.048 1.00 82.69 95 THR A N 1
ATOM 784 C CA . THR A 1 95 ? 20.128 -20.073 -4.542 1.00 82.69 95 THR A CA 1
ATOM 785 C C . THR A 1 95 ? 19.076 -18.973 -4.594 1.00 82.69 95 THR A C 1
ATOM 787 O O . THR A 1 95 ? 18.432 -18.803 -5.624 1.00 82.69 95 THR A O 1
ATOM 790 N N . ARG A 1 96 ? 18.937 -18.166 -3.534 1.00 84.31 96 ARG A N 1
ATOM 791 C CA . ARG A 1 96 ? 18.007 -17.028 -3.536 1.00 84.31 96 ARG A CA 1
ATOM 792 C C . ARG A 1 96 ? 18.408 -15.958 -4.545 1.00 84.31 96 ARG A C 1
ATOM 794 O O . ARG A 1 96 ? 17.530 -15.329 -5.115 1.00 84.31 96 ARG A O 1
ATOM 801 N N . GLN A 1 97 ? 19.699 -15.723 -4.766 1.00 82.00 97 GLN A N 1
ATOM 802 C CA . GLN A 1 97 ? 20.162 -14.777 -5.783 1.00 82.00 97 GLN A CA 1
ATOM 803 C C . GLN A 1 97 ? 19.774 -15.240 -7.193 1.00 82.00 97 GLN A C 1
ATOM 805 O O . GLN A 1 97 ? 19.335 -14.418 -7.990 1.00 82.00 97 GLN A O 1
ATOM 810 N N . ILE A 1 98 ? 19.866 -16.543 -7.468 1.00 76.25 98 ILE A N 1
ATOM 811 C CA . ILE A 1 98 ? 19.421 -17.144 -8.733 1.00 76.25 98 ILE A CA 1
ATOM 812 C C . ILE A 1 98 ? 17.892 -17.076 -8.852 1.00 76.25 98 ILE A C 1
ATOM 814 O O . ILE A 1 98 ? 17.382 -16.601 -9.858 1.00 76.25 98 ILE A O 1
ATOM 818 N N . GLN A 1 99 ? 17.149 -17.458 -7.811 1.00 75.56 99 GLN A N 1
ATOM 819 C CA . GLN A 1 99 ? 15.678 -17.396 -7.804 1.00 75.56 99 GLN A CA 1
ATOM 820 C C . GLN A 1 99 ? 15.125 -15.968 -7.922 1.00 75.56 99 GLN A C 1
ATOM 822 O O . GLN A 1 99 ? 14.055 -15.765 -8.480 1.00 75.56 99 GLN A O 1
ATOM 827 N N . ARG A 1 100 ? 15.836 -14.973 -7.379 1.00 71.81 100 ARG A N 1
ATOM 828 C CA . ARG A 1 100 ? 15.473 -13.550 -7.485 1.00 71.81 100 ARG A CA 1
ATOM 829 C C . ARG A 1 100 ? 15.909 -12.923 -8.801 1.00 71.81 100 ARG A C 1
ATOM 831 O O . ARG A 1 100 ? 15.474 -11.813 -9.098 1.00 71.81 100 ARG A O 1
ATOM 838 N N . SER A 1 101 ? 16.788 -13.577 -9.557 1.00 72.56 101 SER A N 1
ATOM 839 C CA . SER A 1 101 ? 17.060 -13.142 -10.919 1.00 72.56 101 SER A CA 1
ATOM 840 C C . SER A 1 101 ? 15.857 -13.526 -11.770 1.00 72.56 101 SER A C 1
ATOM 842 O O . SER A 1 101 ? 15.460 -14.685 -11.780 1.00 72.56 101 SER A O 1
ATOM 844 N N . ILE A 1 102 ? 15.245 -12.545 -12.429 1.00 68.81 102 ILE A N 1
ATOM 845 C CA . ILE A 1 102 ? 14.231 -12.778 -13.458 1.00 68.81 102 ILE A CA 1
ATOM 846 C C . ILE A 1 102 ? 15.014 -12.808 -14.774 1.00 68.81 102 ILE A C 1
ATOM 848 O O . ILE A 1 102 ? 15.379 -11.736 -15.259 1.00 68.81 102 ILE A O 1
ATOM 852 N N . PRO A 1 103 ? 15.388 -13.991 -15.305 1.00 66.56 103 PRO A N 1
ATOM 853 C CA . PRO A 1 103 ? 16.288 -14.059 -16.448 1.00 66.56 103 PRO A CA 1
ATOM 854 C C . PRO A 1 103 ? 15.608 -13.569 -17.731 1.00 66.56 103 PRO A C 1
ATOM 856 O O . PRO A 1 103 ? 16.234 -12.818 -18.470 1.00 66.56 103 PRO A O 1
ATOM 859 N N . LEU A 1 104 ? 14.341 -13.937 -17.971 1.00 75.31 104 LEU A N 1
ATOM 860 C CA . LEU A 1 104 ? 13.513 -13.453 -19.081 1.00 75.31 104 LEU A CA 1
ATOM 861 C C . LEU A 1 104 ? 12.037 -13.401 -18.658 1.00 75.31 104 LEU A C 1
ATOM 863 O O . LEU A 1 104 ? 11.583 -14.249 -17.891 1.00 75.31 104 LEU A O 1
ATOM 867 N N . LEU A 1 105 ? 11.299 -12.409 -19.158 1.00 79.88 105 LEU A N 1
ATOM 868 C CA . LEU A 1 105 ? 9.853 -12.304 -18.963 1.00 79.88 105 LEU A CA 1
ATOM 869 C C . LEU A 1 105 ? 9.144 -13.092 -20.074 1.00 79.88 105 LEU A C 1
ATOM 871 O O . LEU A 1 105 ? 9.435 -12.878 -21.250 1.00 79.88 105 LEU A O 1
ATOM 875 N N . VAL A 1 106 ? 8.241 -13.998 -19.708 1.00 83.69 106 VAL A N 1
ATOM 876 C CA . VAL A 1 106 ? 7.450 -14.816 -20.643 1.00 83.69 106 VAL A CA 1
ATOM 877 C C . VAL A 1 106 ? 6.006 -14.334 -20.598 1.00 83.69 106 VAL A C 1
ATOM 879 O O . VAL A 1 106 ? 5.485 -14.082 -19.512 1.00 83.69 106 VAL A O 1
ATOM 882 N N . ASP A 1 107 ? 5.378 -14.179 -21.764 1.00 84.19 107 ASP A N 1
ATOM 883 C CA . ASP A 1 107 ? 3.943 -13.891 -21.833 1.00 84.19 107 ASP A CA 1
ATOM 884 C C . ASP A 1 107 ? 3.154 -15.181 -21.524 1.00 84.19 107 ASP A C 1
ATOM 886 O O . ASP A 1 107 ? 3.294 -16.156 -22.267 1.00 84.19 107 ASP A O 1
ATOM 890 N N . PRO A 1 108 ? 2.320 -15.217 -20.466 1.00 82.00 108 PRO A N 1
ATOM 891 C CA . PRO A 1 108 ? 1.545 -16.404 -20.101 1.00 82.00 108 PRO A CA 1
ATOM 892 C C . PRO A 1 108 ? 0.488 -16.807 -21.144 1.00 82.00 108 PRO A C 1
ATOM 894 O O . PRO A 1 108 ? 0.003 -17.933 -21.101 1.00 82.00 108 PRO A O 1
ATOM 897 N N . SER A 1 109 ? 0.120 -15.918 -22.072 1.00 81.06 109 SER A N 1
ATOM 898 C CA . SER A 1 109 ? -0.889 -16.195 -23.104 1.00 81.06 109 SER A CA 1
ATOM 899 C C . SER A 1 109 ? -0.319 -16.835 -24.374 1.00 81.06 109 SER A C 1
ATOM 901 O O . SER A 1 109 ? -0.998 -17.633 -25.017 1.00 81.06 109 SER A O 1
ATOM 903 N N . THR A 1 110 ? 0.928 -16.520 -24.733 1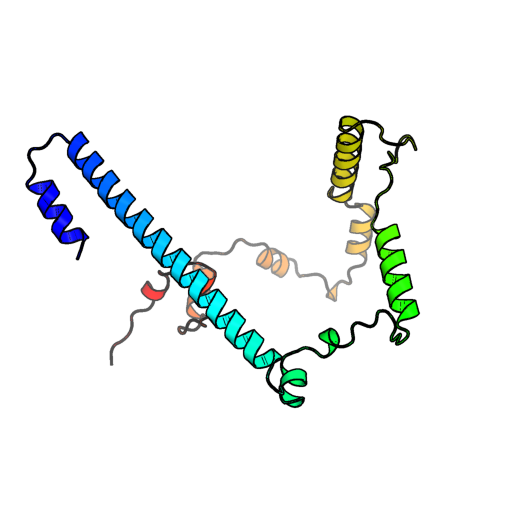.00 83.50 110 THR A N 1
ATOM 904 C CA . THR A 1 110 ? 1.589 -17.016 -25.954 1.00 83.50 110 THR A CA 1
ATOM 905 C C . THR A 1 110 ? 2.764 -17.952 -25.677 1.00 83.50 110 THR A C 1
ATOM 907 O O . THR A 1 110 ? 3.350 -18.468 -26.627 1.00 83.50 110 THR A O 1
ATOM 910 N N . ASP A 1 111 ? 3.130 -18.146 -24.404 1.00 82.50 111 ASP A N 1
ATOM 911 C CA . ASP A 1 111 ? 4.292 -18.925 -23.939 1.00 82.50 111 ASP A CA 1
ATOM 912 C C . ASP A 1 111 ? 5.619 -18.493 -24.599 1.00 82.50 111 ASP A C 1
ATOM 914 O O . ASP A 1 111 ? 6.592 -19.238 -24.719 1.00 82.50 111 ASP A O 1
ATOM 918 N N . SER A 1 112 ? 5.662 -17.242 -25.066 1.00 83.56 112 SER A N 1
ATOM 919 C CA . SER A 1 112 ? 6.788 -16.682 -25.804 1.00 83.56 112 SER A CA 1
ATOM 920 C C . SER A 1 112 ? 7.575 -15.701 -24.946 1.00 83.56 112 SER A C 1
ATOM 922 O O . SER A 1 112 ? 7.011 -14.912 -24.184 1.00 83.56 112 SER A O 1
ATOM 924 N N . VAL A 1 113 ? 8.891 -15.694 -25.126 1.00 85.94 113 VAL A N 1
ATOM 925 C CA . VAL A 1 113 ? 9.797 -14.754 -24.464 1.00 85.94 113 VAL A CA 1
ATOM 926 C C . VAL A 1 113 ? 9.562 -13.325 -24.964 1.00 85.94 113 VAL A C 1
ATOM 928 O O . VAL A 1 113 ? 9.688 -13.042 -26.158 1.00 85.94 113 VAL A O 1
ATOM 931 N N . CYS A 1 114 ? 9.319 -12.400 -24.035 1.00 84.06 114 CYS A N 1
ATOM 932 C CA . CYS A 1 114 ? 9.251 -10.971 -24.319 1.00 84.06 114 CYS A CA 1
ATOM 933 C C . CYS A 1 114 ? 10.617 -10.479 -24.807 1.00 84.06 114 CYS A C 1
ATOM 935 O O . CYS A 1 114 ? 11.583 -10.427 -24.046 1.00 84.06 114 CYS A O 1
ATOM 937 N N . SER A 1 115 ? 10.690 -10.097 -26.080 1.00 83.44 115 SER A N 1
ATOM 938 C CA . SER A 1 115 ? 11.937 -9.653 -26.720 1.00 83.44 115 SER A CA 1
ATOM 939 C C . SER A 1 115 ? 12.028 -8.128 -26.835 1.00 83.44 115 SER A C 1
ATOM 941 O O . SER A 1 115 ? 13.106 -7.580 -27.053 1.00 83.44 115 SER A O 1
ATOM 943 N N . SER A 1 116 ? 10.899 -7.427 -26.678 1.00 83.88 116 SER A N 1
ATOM 944 C CA . SER A 1 116 ? 10.804 -5.965 -26.740 1.00 83.88 116 SER A CA 1
ATOM 945 C C . SER A 1 116 ? 10.303 -5.376 -25.424 1.00 83.88 116 SER A C 1
ATOM 947 O O . SER A 1 116 ? 9.457 -5.956 -24.747 1.00 83.88 116 SER A O 1
ATOM 949 N N . ARG A 1 117 ? 10.762 -4.162 -25.100 1.00 82.94 117 ARG A N 1
ATOM 950 C CA . ARG A 1 117 ? 10.273 -3.385 -23.952 1.00 82.94 117 ARG A CA 1
ATOM 951 C C . ARG A 1 117 ? 8.756 -3.186 -23.992 1.00 82.94 117 ARG A C 1
ATOM 953 O O . ARG A 1 117 ? 8.129 -3.216 -22.941 1.00 82.94 117 ARG A O 1
ATOM 960 N N . THR A 1 118 ? 8.180 -2.984 -25.176 1.00 86.31 118 THR A N 1
ATOM 961 C CA . THR A 1 118 ? 6.731 -2.791 -25.336 1.00 86.31 118 THR A CA 1
ATOM 962 C C . THR A 1 118 ? 5.970 -4.049 -24.923 1.00 86.31 118 THR A C 1
ATOM 964 O O . THR A 1 118 ? 5.078 -3.961 -24.092 1.00 86.31 118 THR A O 1
ATOM 967 N N . GLN A 1 119 ? 6.419 -5.223 -25.381 1.00 83.62 119 GLN A N 1
ATOM 968 C CA . GLN A 1 119 ? 5.848 -6.515 -24.980 1.00 83.62 119 GLN A CA 1
ATOM 969 C C . GLN A 1 119 ? 5.974 -6.735 -23.471 1.00 83.62 119 GLN A C 1
ATOM 971 O O . GLN A 1 119 ? 5.024 -7.156 -22.824 1.00 83.62 119 GLN A O 1
ATOM 976 N N . MET A 1 120 ? 7.129 -6.396 -22.884 1.00 85.12 120 MET A N 1
ATOM 977 C CA . MET A 1 120 ? 7.308 -6.523 -21.438 1.00 85.12 120 MET A CA 1
ATOM 978 C C . MET A 1 120 ? 6.327 -5.653 -20.650 1.00 85.12 120 MET A C 1
ATOM 980 O O . MET A 1 120 ? 5.815 -6.099 -19.626 1.00 85.12 120 MET A O 1
ATOM 984 N N . LEU A 1 121 ? 6.082 -4.419 -21.103 1.00 88.56 121 LEU A N 1
ATOM 985 C CA . LEU A 1 121 ? 5.131 -3.512 -20.462 1.00 88.56 121 LEU A CA 1
ATOM 986 C C . LEU A 1 121 ? 3.695 -4.014 -20.609 1.00 88.56 121 LEU A C 1
ATOM 988 O O . LEU A 1 121 ? 3.002 -4.066 -19.605 1.00 88.56 121 LEU A O 1
ATOM 992 N N . GLU A 1 122 ? 3.291 -4.452 -21.801 1.00 88.44 122 GLU A N 1
ATOM 993 C CA . GLU A 1 122 ? 1.952 -5.002 -22.053 1.00 88.44 122 GLU A CA 1
ATOM 994 C C . GLU A 1 122 ? 1.669 -6.243 -21.196 1.00 88.44 122 GLU A C 1
ATOM 996 O O . GLU A 1 122 ? 0.619 -6.341 -20.565 1.00 88.44 122 GLU A O 1
ATOM 1001 N N . VAL A 1 123 ? 2.627 -7.173 -21.112 1.00 89.44 123 VAL A N 1
ATOM 1002 C CA . VAL A 1 123 ? 2.511 -8.375 -20.270 1.00 89.44 123 VAL A CA 1
ATOM 1003 C C . VAL A 1 123 ? 2.449 -8.011 -18.791 1.00 89.44 123 VAL A C 1
ATOM 1005 O O . VAL A 1 123 ? 1.650 -8.575 -18.048 1.00 89.44 123 VAL A O 1
ATOM 1008 N N . THR A 1 124 ? 3.273 -7.056 -18.357 1.00 87.19 124 THR A N 1
ATOM 1009 C CA . THR A 1 124 ? 3.301 -6.600 -16.961 1.00 87.19 124 THR A CA 1
ATOM 1010 C C . THR A 1 124 ? 2.002 -5.893 -16.579 1.00 87.19 124 THR A C 1
ATOM 1012 O O . THR A 1 124 ? 1.464 -6.146 -15.505 1.00 87.19 124 THR A O 1
ATOM 1015 N N . GLU A 1 125 ? 1.497 -5.017 -17.446 1.00 91.00 125 GLU A N 1
ATOM 1016 C CA . GLU A 1 125 ? 0.244 -4.288 -17.248 1.00 91.00 125 GLU A CA 1
ATOM 1017 C C . GLU A 1 125 ? -0.937 -5.247 -17.161 1.00 91.00 125 GLU A C 1
ATOM 1019 O O . GLU A 1 125 ? -1.710 -5.153 -16.215 1.00 91.00 125 GLU A O 1
ATOM 1024 N N . ARG A 1 126 ? -1.024 -6.217 -18.077 1.00 88.44 126 ARG A N 1
ATOM 1025 C CA . ARG A 1 126 ? -2.050 -7.262 -18.040 1.00 88.44 126 ARG A CA 1
ATOM 1026 C C . ARG A 1 126 ? -1.967 -8.079 -16.754 1.00 88.44 126 ARG A C 1
ATOM 1028 O O . ARG A 1 126 ? -2.948 -8.181 -16.036 1.00 88.44 126 ARG A O 1
ATOM 1035 N N . PHE A 1 127 ? -0.778 -8.579 -16.415 1.00 87.56 127 PHE A N 1
ATOM 1036 C CA . PHE A 1 127 ? -0.577 -9.400 -15.222 1.00 87.56 127 PHE A CA 1
ATOM 1037 C C . PHE A 1 127 ? -0.981 -8.679 -13.932 1.00 87.56 127 PHE A C 1
ATOM 1039 O O . PHE A 1 127 ? -1.680 -9.248 -13.099 1.00 87.56 127 PHE A O 1
ATOM 1046 N N . TYR A 1 128 ? -0.536 -7.434 -13.740 1.00 90.62 128 TYR A N 1
ATOM 1047 C CA . TYR A 1 128 ? -0.904 -6.680 -12.542 1.00 90.62 128 TYR A CA 1
ATOM 1048 C C . TYR A 1 128 ? -2.336 -6.152 -12.604 1.00 90.62 128 TYR A C 1
ATOM 1050 O O . TYR A 1 128 ? -2.957 -6.009 -11.556 1.00 90.62 128 TYR A O 1
ATOM 1058 N N . GLY A 1 129 ? -2.862 -5.893 -13.802 1.00 89.31 129 GLY A N 1
ATOM 1059 C CA . GLY A 1 129 ? -4.276 -5.626 -14.025 1.00 89.31 129 GLY A CA 1
ATOM 1060 C C . GLY A 1 129 ? -5.124 -6.775 -13.499 1.00 89.31 129 GLY A C 1
ATOM 1061 O O . GLY A 1 129 ? -5.988 -6.541 -12.666 1.00 89.31 129 GLY A O 1
ATOM 1062 N N . ASP A 1 130 ? -4.804 -8.008 -13.880 1.00 87.19 130 ASP A N 1
ATOM 1063 C CA . ASP A 1 130 ? -5.503 -9.208 -13.420 1.00 87.19 130 ASP A CA 1
ATOM 1064 C C . ASP A 1 130 ? -5.290 -9.437 -11.912 1.00 87.19 130 ASP A C 1
ATOM 1066 O O . ASP A 1 130 ? -6.249 -9.641 -11.178 1.00 87.19 130 ASP A O 1
ATOM 1070 N N . LEU A 1 131 ? -4.049 -9.320 -11.414 1.00 88.38 131 LEU A N 1
ATOM 1071 C CA . LEU A 1 131 ? -3.715 -9.555 -9.999 1.00 88.38 131 LEU A CA 1
ATOM 1072 C C . LEU A 1 131 ? -4.409 -8.582 -9.034 1.00 88.38 131 LEU A C 1
ATOM 1074 O O . LEU A 1 131 ? -4.678 -8.936 -7.886 1.00 88.38 131 LEU A O 1
ATOM 1078 N N . TYR A 1 132 ? -4.616 -7.338 -9.468 1.00 89.69 132 TYR A N 1
ATOM 1079 C CA . TYR A 1 132 ? -5.272 -6.300 -8.672 1.00 89.69 132 TYR A CA 1
ATOM 1080 C C . TYR A 1 132 ? -6.723 -6.051 -9.081 1.00 89.69 132 TYR A C 1
ATOM 1082 O O . TYR A 1 132 ? -7.371 -5.183 -8.489 1.00 89.69 132 TYR A O 1
ATOM 1090 N N . SER A 1 133 ? -7.245 -6.790 -10.057 1.00 87.50 133 SER A N 1
ATOM 1091 C CA . SER A 1 133 ? -8.678 -6.805 -10.317 1.00 87.50 133 SER A CA 1
ATOM 1092 C C . SER A 1 133 ? -9.370 -7.566 -9.196 1.00 87.50 133 SER A C 1
ATOM 1094 O O . SER A 1 133 ? -8.853 -8.552 -8.676 1.00 87.50 133 SER A O 1
ATOM 1096 N N . ALA A 1 134 ? -10.524 -7.061 -8.770 1.00 86.31 134 ALA A N 1
ATOM 1097 C CA . ALA A 1 134 ? -11.348 -7.798 -7.831 1.00 86.31 134 ALA A CA 1
ATOM 1098 C C . ALA A 1 134 ? -11.893 -9.040 -8.543 1.00 86.31 134 ALA A C 1
ATOM 1100 O O . ALA A 1 134 ? -12.450 -8.911 -9.633 1.00 86.31 134 ALA A O 1
ATOM 1101 N N . ASP A 1 135 ? -11.746 -10.213 -7.928 1.00 83.31 135 ASP A N 1
ATOM 1102 C CA . ASP A 1 135 ? -12.470 -11.398 -8.376 1.00 83.31 135 ASP A CA 1
ATOM 1103 C C . ASP A 1 135 ? -13.976 -11.115 -8.304 1.00 83.31 135 ASP A C 1
ATOM 1105 O O . ASP A 1 135 ? -14.467 -10.535 -7.325 1.00 83.31 135 ASP A O 1
ATOM 1109 N N . ASP A 1 136 ? -14.715 -11.533 -9.331 1.00 82.69 136 ASP A N 1
ATOM 1110 C CA . ASP A 1 136 ? -16.166 -11.416 -9.318 1.00 82.69 136 ASP A CA 1
ATOM 1111 C C . ASP A 1 136 ? -16.738 -12.222 -8.147 1.00 82.69 136 ASP A C 1
ATOM 1113 O O . ASP A 1 136 ? -16.428 -13.400 -7.939 1.00 82.69 136 ASP A O 1
ATOM 1117 N N . ILE A 1 137 ? -17.609 -11.582 -7.369 1.00 84.06 137 ILE A N 1
ATOM 1118 C CA . ILE A 1 137 ? -18.290 -12.240 -6.257 1.00 84.06 137 ILE A CA 1
ATOM 1119 C C . ILE A 1 137 ? -19.236 -13.287 -6.849 1.00 84.06 137 ILE A C 1
ATOM 1121 O O . ILE A 1 137 ? -20.178 -12.943 -7.559 1.00 84.06 137 ILE A O 1
ATOM 1125 N N . CYS A 1 138 ? -19.012 -14.565 -6.538 1.00 88.31 138 CYS A N 1
ATOM 1126 C CA . CYS A 1 138 ? -19.910 -15.639 -6.952 1.00 88.31 138 CYS A CA 1
ATOM 1127 C C . CYS A 1 138 ? -21.253 -15.511 -6.204 1.00 88.31 138 CYS A C 1
ATOM 1129 O O . CYS A 1 138 ? -21.289 -15.754 -4.992 1.00 88.31 138 CYS A O 1
ATOM 1131 N N . PRO A 1 139 ? -22.366 -15.166 -6.886 1.00 86.88 139 PRO A N 1
ATOM 1132 C CA . PRO A 1 139 ? -23.646 -14.931 -6.220 1.00 86.88 139 PRO A CA 1
ATOM 1133 C C . PRO A 1 139 ? -24.194 -16.212 -5.584 1.00 86.88 139 PRO A C 1
ATOM 1135 O O . PRO A 1 139 ? -24.761 -16.155 -4.501 1.00 86.88 139 PRO A O 1
ATOM 1138 N N . THR A 1 140 ? -23.951 -17.372 -6.203 1.00 89.75 140 THR A N 1
ATOM 1139 C CA . THR A 1 140 ? -24.352 -18.679 -5.668 1.00 89.75 140 THR A CA 1
ATOM 1140 C C . THR A 1 140 ? -23.642 -18.989 -4.352 1.00 89.75 140 THR A C 1
ATOM 1142 O O . THR A 1 140 ? -24.284 -19.395 -3.393 1.00 89.75 140 THR A O 1
ATOM 1145 N N . SER A 1 141 ? -22.329 -18.738 -4.269 1.00 88.19 141 SER A N 1
ATOM 1146 C CA . SER A 1 141 ? -21.573 -18.953 -3.028 1.00 88.19 141 SER A CA 1
ATOM 1147 C C . SER A 1 141 ? -22.008 -17.989 -1.926 1.00 88.19 141 SER A C 1
ATOM 1149 O O . SER A 1 141 ? -21.996 -18.359 -0.754 1.00 88.19 141 SER A O 1
ATOM 1151 N N . LEU A 1 142 ? -22.372 -16.756 -2.286 1.00 88.06 142 LEU A N 1
ATOM 1152 C CA . LEU A 1 142 ? -22.860 -15.768 -1.331 1.00 88.06 142 LEU A CA 1
ATOM 1153 C C . LEU A 1 142 ? -24.236 -16.170 -0.781 1.00 88.06 142 LEU A C 1
ATOM 1155 O O . LEU A 1 142 ? -24.436 -16.121 0.430 1.00 88.06 142 LEU A O 1
ATOM 1159 N N . ASP A 1 143 ? -25.146 -16.627 -1.642 1.00 89.62 143 ASP A N 1
ATOM 1160 C CA . ASP A 1 143 ? -26.473 -17.110 -1.244 1.00 89.62 143 ASP A CA 1
ATOM 1161 C C . ASP A 1 143 ? -26.383 -18.375 -0.372 1.00 89.62 143 ASP A C 1
ATOM 1163 O O . ASP A 1 143 ? -27.019 -18.462 0.678 1.00 89.62 143 ASP A O 1
ATOM 1167 N N . GLU A 1 144 ? -25.496 -19.315 -0.716 1.00 91.19 144 GLU A N 1
ATOM 1168 C CA . GLU A 1 144 ? -25.184 -20.479 0.124 1.00 91.19 144 GLU A CA 1
ATOM 1169 C C . GLU A 1 144 ? -24.634 -20.072 1.497 1.00 91.19 144 GLU A C 1
ATOM 1171 O O . GLU A 1 144 ? -25.017 -20.639 2.521 1.00 91.19 144 GLU A O 1
ATOM 1176 N N . MET A 1 145 ? -23.747 -19.077 1.558 1.00 86.69 145 MET A N 1
ATOM 1177 C CA . MET A 1 145 ? -23.235 -18.582 2.835 1.00 86.69 145 MET A CA 1
ATOM 1178 C C . MET A 1 145 ? -24.340 -17.945 3.677 1.00 86.69 145 MET A C 1
ATOM 1180 O O . MET A 1 145 ? -24.421 -18.250 4.864 1.00 86.69 145 MET A O 1
ATOM 1184 N N . VAL A 1 146 ? -25.190 -17.098 3.082 1.00 86.94 146 VAL A N 1
ATOM 1185 C CA . VAL A 1 146 ? -26.274 -16.390 3.787 1.00 86.94 146 VAL A CA 1
ATOM 1186 C C . VAL A 1 146 ? -27.346 -17.360 4.283 1.00 86.94 146 VAL A C 1
ATOM 1188 O O . VAL A 1 146 ? -27.766 -17.273 5.437 1.00 86.94 146 VAL A O 1
ATOM 1191 N N . THR A 1 147 ? -27.748 -18.327 3.459 1.00 86.38 147 THR A N 1
ATOM 1192 C CA . THR A 1 147 ? -28.760 -19.338 3.818 1.00 86.38 147 THR A CA 1
ATOM 1193 C C . THR A 1 147 ? -28.314 -20.266 4.949 1.00 86.38 147 THR A C 1
ATOM 1195 O O . THR A 1 147 ? -29.154 -20.754 5.704 1.00 86.38 147 THR A O 1
ATOM 1198 N N . ASN A 1 148 ? -27.005 -20.472 5.126 1.00 88.50 148 ASN A N 1
ATOM 1199 C CA . ASN A 1 148 ? -26.448 -21.276 6.217 1.00 88.50 148 ASN A CA 1
ATOM 1200 C C . ASN A 1 148 ? -26.175 -20.480 7.511 1.00 88.50 148 ASN A C 1
ATOM 1202 O O . ASN A 1 148 ? -25.704 -21.058 8.496 1.00 88.50 148 ASN A O 1
ATOM 1206 N N . ILE A 1 149 ? -26.467 -19.173 7.559 1.00 88.12 149 ILE A N 1
ATOM 1207 C CA . ILE A 1 149 ? -26.328 -18.389 8.794 1.00 88.12 149 ILE A CA 1
ATOM 1208 C C . ILE A 1 149 ? -27.432 -18.799 9.770 1.00 88.12 149 ILE A C 1
ATOM 1210 O O . ILE A 1 149 ? -28.618 -18.579 9.525 1.00 88.12 149 ILE A O 1
ATOM 1214 N N . HIS A 1 150 ? -27.036 -19.356 10.915 1.00 86.69 150 HIS A N 1
ATOM 1215 C CA . HIS A 1 150 ? -27.973 -19.769 11.956 1.00 86.69 150 HIS A CA 1
ATOM 1216 C C . HIS A 1 150 ? -28.821 -18.577 12.454 1.00 86.69 150 HIS A C 1
ATOM 1218 O O . HIS A 1 150 ? -28.257 -17.504 12.686 1.00 86.69 150 HIS A O 1
ATOM 1224 N N . PRO A 1 151 ? -30.134 -18.747 12.711 1.00 80.88 151 PRO A N 1
ATOM 1225 C CA . PRO A 1 151 ? -31.021 -17.652 13.124 1.00 80.88 151 PRO A CA 1
ATOM 1226 C C . PRO A 1 151 ? -30.558 -16.883 14.368 1.00 80.88 151 PRO A C 1
ATOM 1228 O O . PRO A 1 151 ? -30.808 -15.693 14.486 1.00 80.88 151 PRO A O 1
ATOM 1231 N N . SER A 1 152 ? -29.825 -17.525 15.285 1.00 82.81 152 SER A N 1
ATOM 1232 C CA . SER A 1 152 ? -29.266 -16.850 16.472 1.00 82.81 152 SER A CA 1
ATOM 1233 C C . SER A 1 152 ? -28.126 -15.868 16.170 1.00 82.81 152 SER A C 1
ATOM 1235 O O . SER A 1 152 ? -27.683 -15.163 17.071 1.00 82.81 152 SER A O 1
ATOM 1237 N N . CYS A 1 153 ? -27.582 -15.892 14.954 1.00 79.25 153 CYS A N 1
ATOM 1238 C CA . CYS A 1 153 ? -26.525 -14.999 14.481 1.00 79.25 153 CYS A CA 1
ATOM 1239 C C . CYS A 1 153 ? -27.051 -13.961 13.481 1.00 79.25 153 CYS A C 1
ATOM 1241 O O . CYS A 1 153 ? -26.270 -13.152 12.985 1.00 79.25 153 CYS A O 1
ATOM 1243 N N . GLN A 1 154 ? -28.350 -13.992 13.179 1.00 84.06 154 GLN A N 1
ATOM 1244 C CA . GLN A 1 154 ? -29.009 -12.980 12.368 1.00 84.06 154 GLN A CA 1
ATOM 1245 C C . GLN A 1 154 ? -29.418 -11.820 13.278 1.00 84.06 154 GLN A C 1
ATOM 1247 O O . GLN A 1 154 ? -29.863 -12.025 14.409 1.00 84.06 154 GLN A O 1
ATOM 1252 N N . LEU A 1 155 ? -29.211 -10.598 12.800 1.00 85.00 155 LEU A N 1
ATOM 1253 C CA . LEU A 1 155 ? -29.676 -9.402 13.492 1.00 85.00 155 LEU A CA 1
ATOM 1254 C C . LEU A 1 155 ? -31.201 -9.343 13.418 1.00 85.00 155 LEU A C 1
ATOM 1256 O O . LEU A 1 155 ? -31.792 -9.807 12.440 1.00 85.00 155 LEU A O 1
ATOM 1260 N N . SER A 1 156 ? -31.829 -8.760 14.437 1.00 88.56 156 SER A N 1
ATOM 1261 C CA . SER A 1 156 ? -33.230 -8.379 14.304 1.00 88.56 156 SER A CA 1
ATOM 1262 C C . SER A 1 156 ? -33.362 -7.292 13.234 1.00 88.56 156 SER A C 1
ATOM 1264 O O . SER A 1 156 ? -32.409 -6.553 12.971 1.00 88.56 156 SER A O 1
ATOM 1266 N N . GLU A 1 157 ? -34.531 -7.206 12.605 1.00 86.44 157 GLU A N 1
ATOM 1267 C CA . GLU A 1 157 ? -34.816 -6.172 11.604 1.00 86.44 157 GLU A CA 1
ATOM 1268 C C . GLU A 1 157 ? -34.636 -4.768 12.210 1.00 86.44 157 GLU A C 1
ATOM 1270 O O . GLU A 1 157 ? -33.960 -3.929 11.622 1.00 86.44 157 GLU A O 1
ATOM 1275 N N . ASP A 1 158 ? -35.078 -4.578 13.458 1.00 89.31 158 ASP A N 1
ATOM 1276 C CA . ASP A 1 158 ? -34.892 -3.337 14.219 1.00 89.31 158 ASP A CA 1
ATOM 1277 C C . ASP A 1 158 ? -33.405 -2.998 14.461 1.00 89.31 158 ASP A C 1
ATOM 1279 O O . ASP A 1 158 ? -32.992 -1.846 14.313 1.00 89.31 158 ASP A O 1
ATOM 1283 N N . ASP A 1 159 ? -32.572 -3.986 14.819 1.00 89.12 159 ASP A N 1
ATOM 1284 C CA . ASP A 1 159 ? -31.134 -3.769 15.039 1.00 89.12 159 ASP A CA 1
ATOM 1285 C C . ASP A 1 159 ? -30.394 -3.484 13.725 1.00 89.12 159 ASP A C 1
ATOM 1287 O O . ASP A 1 159 ? -29.452 -2.686 13.696 1.00 89.12 159 ASP A O 1
ATOM 1291 N N . ALA A 1 160 ? -30.798 -4.142 12.635 1.00 89.06 160 ALA A N 1
ATOM 1292 C CA . ALA A 1 160 ? -30.238 -3.919 11.308 1.00 89.06 160 ALA A CA 1
ATOM 1293 C C . ALA A 1 160 ? -30.564 -2.506 10.799 1.00 89.06 160 ALA A C 1
ATOM 1295 O O . ALA A 1 160 ? -29.663 -1.801 10.326 1.00 89.06 160 ALA A O 1
ATOM 1296 N N . ASP A 1 161 ? -31.811 -2.065 10.967 1.00 90.31 161 ASP A N 1
ATOM 1297 C CA . ASP A 1 161 ? -32.248 -0.708 10.640 1.00 90.31 161 ASP A CA 1
ATOM 1298 C C . ASP A 1 161 ? -31.524 0.326 11.502 1.00 90.31 161 ASP A C 1
ATOM 1300 O O . ASP A 1 161 ? -30.973 1.292 10.975 1.00 90.31 161 ASP A O 1
ATOM 1304 N N . MET A 1 162 ? -31.409 0.094 12.812 1.00 88.25 162 MET A N 1
ATOM 1305 C CA . MET A 1 162 ? -30.644 0.969 13.704 1.00 88.25 162 MET A CA 1
ATOM 1306 C C . MET A 1 162 ? -29.176 1.102 13.265 1.00 88.25 162 MET A C 1
ATOM 1308 O O . MET A 1 162 ? -28.629 2.204 13.276 1.00 88.25 162 MET A O 1
ATOM 1312 N N . MET A 1 163 ? -28.515 0.004 12.882 1.00 85.44 163 MET A N 1
ATOM 1313 C CA . MET A 1 163 ? -27.098 0.030 12.492 1.00 85.44 163 MET A CA 1
ATOM 1314 C C . MET A 1 163 ? -26.842 0.625 11.103 1.00 85.44 163 MET A C 1
ATOM 1316 O O . MET A 1 163 ? -25.726 1.075 10.834 1.00 85.44 163 MET A O 1
ATOM 1320 N N . THR A 1 164 ? -27.841 0.619 10.222 1.00 90.00 164 THR A N 1
ATOM 1321 C CA . THR A 1 164 ? -27.751 1.221 8.882 1.00 90.00 164 THR A CA 1
ATOM 1322 C C . THR A 1 164 ? -28.295 2.648 8.830 1.00 90.00 164 THR A C 1
ATOM 1324 O O . THR A 1 164 ? -28.014 3.371 7.868 1.00 90.00 164 THR A O 1
ATOM 1327 N N . HIS A 1 165 ? -29.003 3.090 9.873 1.00 87.94 165 HIS A N 1
ATOM 1328 C CA . HIS A 1 165 ? -29.507 4.450 9.978 1.00 87.94 165 HIS A CA 1
ATOM 1329 C C . HIS A 1 165 ? -28.353 5.474 10.001 1.00 87.94 165 HIS A C 1
ATOM 1331 O O . HIS A 1 165 ? -27.366 5.300 10.725 1.00 87.94 165 HIS A O 1
ATOM 1337 N N . PRO A 1 166 ? -28.444 6.575 9.234 1.00 88.19 166 PRO A N 1
ATOM 1338 C CA . PRO A 1 166 ? -27.473 7.660 9.306 1.00 88.19 166 PRO A CA 1
ATOM 1339 C C . PRO A 1 166 ? -27.401 8.267 10.712 1.00 88.19 166 PRO A C 1
ATOM 1341 O O . PRO A 1 166 ? -28.429 8.497 11.346 1.00 88.19 166 PRO A O 1
ATOM 1344 N N . PHE A 1 167 ? -26.194 8.594 11.174 1.00 85.38 167 PHE A N 1
ATOM 1345 C CA . PHE A 1 167 ? -26.007 9.234 12.478 1.00 85.38 167 PHE A CA 1
ATOM 1346 C C . PHE A 1 167 ? -26.675 10.607 12.538 1.00 85.38 167 PHE A C 1
ATOM 1348 O O . PHE A 1 167 ? -26.431 11.466 11.681 1.00 85.38 167 PHE A O 1
ATOM 1355 N N . GLU A 1 168 ? -27.433 10.855 13.604 1.00 87.25 168 GLU A N 1
ATOM 1356 C CA . GLU A 1 168 ? -27.969 12.184 13.863 1.00 87.25 168 GLU A CA 1
ATOM 1357 C C . GLU A 1 168 ? -26.957 13.071 14.599 1.00 87.25 168 GLU A C 1
ATOM 1359 O O . GLU A 1 168 ? -26.130 12.637 15.406 1.00 87.25 168 GLU A O 1
ATOM 1364 N N . LEU A 1 169 ? -27.033 14.381 14.355 1.00 83.19 169 LEU A N 1
ATOM 1365 C CA . LEU A 1 169 ? -26.131 15.348 14.986 1.00 83.19 169 LEU A CA 1
ATOM 1366 C C . LEU A 1 169 ? -26.303 15.391 16.518 1.00 83.19 169 LEU A C 1
ATOM 1368 O O . LEU A 1 169 ? -25.344 15.651 17.246 1.00 83.19 169 LEU A O 1
ATOM 1372 N N . SER A 1 170 ? -27.509 15.104 17.005 1.00 83.56 170 SER A N 1
ATOM 1373 C CA . SER A 1 170 ? -27.852 14.927 18.421 1.00 83.56 170 SER A CA 1
ATOM 1374 C C . SER A 1 170 ? -27.056 13.784 19.067 1.00 83.56 170 SER A C 1
ATOM 1376 O O . SER A 1 170 ? -26.439 13.979 20.116 1.00 83.56 170 SER A O 1
ATOM 1378 N N . GLU A 1 171 ? -26.991 12.627 18.408 1.00 83.94 171 GLU A N 1
ATOM 1379 C CA . GLU A 1 171 ? -26.266 11.440 18.866 1.00 83.94 171 GLU A CA 1
ATOM 1380 C C . GLU A 1 171 ? -24.763 11.702 18.939 1.00 83.94 171 GLU A C 1
ATOM 1382 O O . GLU A 1 171 ? -24.113 11.378 19.936 1.00 83.94 171 GLU A O 1
ATOM 1387 N N . ILE A 1 172 ? -24.208 12.372 17.924 1.00 84.94 172 ILE A N 1
ATOM 1388 C CA . ILE A 1 172 ? -22.795 12.768 17.902 1.00 84.94 172 ILE A CA 1
ATOM 1389 C C . ILE A 1 172 ? -22.482 13.680 19.095 1.00 84.94 172 ILE A C 1
ATOM 1391 O O . ILE A 1 172 ? -21.486 13.474 19.795 1.00 84.94 172 ILE A O 1
ATOM 1395 N N . LEU A 1 173 ? -23.334 14.674 19.368 1.00 84.31 173 LEU A N 1
ATOM 1396 C CA . LEU A 1 173 ? -23.156 15.578 20.506 1.00 84.31 173 LEU A CA 1
ATOM 1397 C C . LEU A 1 173 ? -23.219 14.839 21.847 1.00 84.31 173 LEU A C 1
ATOM 1399 O O . LEU A 1 173 ? -22.452 15.160 22.760 1.00 84.31 173 LEU A O 1
ATOM 1403 N N . ASP A 1 174 ? -24.081 13.835 21.974 1.00 83.62 174 ASP A N 1
ATOM 1404 C CA . ASP A 1 174 ? -24.168 13.014 23.179 1.00 83.62 174 ASP A CA 1
ATOM 1405 C C . ASP A 1 174 ? -22.951 12.100 23.368 1.00 83.62 174 ASP A C 1
ATOM 1407 O O . ASP A 1 174 ? -22.464 11.958 24.495 1.00 83.62 174 ASP A O 1
ATOM 1411 N N . GLN A 1 175 ? -22.366 11.570 22.290 1.00 80.94 175 GLN A N 1
ATOM 1412 C CA . GLN A 1 175 ? -21.100 10.827 22.366 1.00 80.94 175 GLN A CA 1
ATOM 1413 C C . GLN A 1 175 ? -19.910 11.731 22.730 1.00 80.94 175 GLN A C 1
ATOM 1415 O O . GLN A 1 175 ? -19.029 11.340 23.503 1.00 80.94 175 GLN A O 1
ATOM 1420 N N . VAL A 1 176 ? -19.899 12.984 22.262 1.00 81.00 176 VAL A N 1
ATOM 1421 C CA . VAL A 1 176 ? -18.871 13.970 22.642 1.00 81.00 176 VAL A CA 1
ATOM 1422 C C . VAL A 1 176 ? -18.933 14.289 24.139 1.00 81.00 176 VAL A C 1
ATOM 1424 O O . VAL A 1 176 ? -17.890 14.434 24.777 1.00 81.00 176 VAL A O 1
ATOM 1427 N N . LYS A 1 177 ? -20.128 14.330 24.747 1.00 77.88 177 LYS A N 1
ATOM 1428 C CA . LYS A 1 177 ? -20.279 14.529 26.204 1.00 77.88 177 LYS A CA 1
ATOM 1429 C C . LYS A 1 177 ? -19.686 13.380 27.026 1.00 77.88 177 LYS A C 1
ATOM 1431 O O . LYS A 1 177 ? -19.226 13.616 28.142 1.00 77.88 177 LYS A O 1
ATOM 1436 N N . ARG A 1 178 ? -19.686 12.157 26.482 1.00 76.94 178 ARG A N 1
ATOM 1437 C CA . ARG A 1 178 ? -19.096 10.954 27.103 1.00 76.94 178 ARG A CA 1
ATOM 1438 C C . ARG A 1 178 ? -17.581 10.859 26.903 1.00 76.94 178 ARG A C 1
ATOM 1440 O O . ARG A 1 178 ? -16.928 10.047 27.555 1.00 76.94 178 ARG A O 1
ATOM 1447 N N . SER A 1 179 ? -17.011 11.695 26.035 1.00 70.69 179 SER A N 1
ATOM 1448 C CA . SER A 1 179 ? -15.574 11.705 25.773 1.00 70.69 179 SER A CA 1
ATOM 1449 C C . SER A 1 179 ? -14.795 12.309 26.955 1.00 70.69 179 SER A C 1
ATOM 1451 O O . SER A 1 179 ? -15.176 13.364 27.476 1.00 70.69 179 SER A O 1
ATOM 1453 N N . PRO A 1 180 ? -13.680 11.691 27.395 1.00 71.06 180 PRO A N 1
ATOM 1454 C CA . PRO A 1 180 ? -12.859 12.237 28.469 1.00 71.06 180 PRO A CA 1
ATOM 1455 C C . PRO A 1 180 ? -12.325 13.627 28.101 1.00 71.06 180 PRO A C 1
ATOM 1457 O O . PRO A 1 180 ? -11.790 13.836 27.015 1.00 71.06 180 PRO A O 1
ATOM 1460 N N . LYS A 1 181 ? -12.379 14.579 29.040 1.00 64.31 181 LYS A N 1
ATOM 1461 C CA . LYS A 1 181 ? -11.865 15.955 28.849 1.00 64.31 181 LYS A CA 1
ATOM 1462 C C . LYS A 1 181 ? -10.335 16.044 28.757 1.00 64.31 181 LYS A C 1
ATOM 1464 O O . LYS A 1 181 ? -9.788 17.132 28.593 1.00 64.31 181 LYS A O 1
ATOM 1469 N N . VAL A 1 182 ? -9.643 14.918 28.901 1.00 62.38 182 VAL A N 1
ATOM 1470 C CA . VAL A 1 182 ? -8.187 14.823 28.845 1.00 62.38 182 VAL A CA 1
ATOM 1471 C C . VAL A 1 182 ? -7.824 14.069 27.572 1.00 62.38 182 VAL A C 1
ATOM 1473 O O . VAL A 1 182 ? -8.069 12.871 27.457 1.00 62.38 182 VAL A O 1
ATOM 1476 N N . SER A 1 183 ? -7.255 14.775 26.596 1.00 57.31 183 SER A N 1
ATOM 1477 C CA . SER A 1 183 ? -6.744 14.152 25.376 1.00 57.31 183 SER A CA 1
ATOM 1478 C C . SER A 1 183 ? -5.531 13.281 25.700 1.00 57.31 183 SER A C 1
ATOM 1480 O O . SER A 1 183 ? -4.588 13.759 26.336 1.00 57.31 183 SER A O 1
ATOM 1482 N N . SER A 1 184 ? -5.500 12.047 25.199 1.00 56.19 184 SER A N 1
ATOM 1483 C CA . SER A 1 184 ? -4.267 11.259 25.195 1.00 56.19 184 SER A CA 1
ATOM 1484 C C . SER A 1 184 ? -3.300 11.821 24.134 1.00 56.19 184 SER A C 1
ATOM 1486 O O . SER A 1 184 ? -3.755 12.145 23.030 1.00 56.19 184 SER A O 1
ATOM 1488 N N . PRO A 1 185 ? -1.982 11.937 24.403 1.00 55.38 185 PRO A N 1
ATOM 1489 C CA . PRO A 1 185 ? -1.019 12.618 23.519 1.00 55.38 185 PRO A CA 1
ATOM 1490 C C . PRO A 1 185 ? -0.975 12.077 22.083 1.00 55.38 185 PRO A C 1
ATOM 1492 O O . PRO A 1 185 ? -0.606 12.792 21.155 1.00 55.38 185 PRO A O 1
ATOM 1495 N N . VAL A 1 186 ? -1.357 10.812 21.906 1.00 50.91 186 VAL A N 1
ATOM 1496 C CA . VAL A 1 186 ? -1.288 10.087 20.633 1.00 50.91 186 VAL A CA 1
ATOM 1497 C C . VAL A 1 186 ? -2.371 10.545 19.646 1.00 50.91 186 VAL A C 1
ATOM 1499 O O . VAL A 1 186 ? -2.114 10.596 18.448 1.00 50.91 186 VAL A O 1
ATOM 1502 N N . PHE A 1 187 ? -3.555 10.948 20.123 1.00 44.78 187 PHE A N 1
ATOM 1503 C CA . PHE A 1 187 ? -4.696 11.259 19.250 1.00 44.78 187 PHE A CA 1
ATOM 1504 C C . PHE A 1 187 ? -4.613 12.670 18.636 1.00 44.78 187 PHE A C 1
ATOM 1506 O O . PHE A 1 187 ? -4.931 12.868 17.465 1.00 44.78 187 PHE A O 1
ATOM 1513 N N . SER A 1 188 ? -4.092 13.653 19.380 1.00 50.12 188 SER A N 1
ATOM 1514 C CA . SER A 1 188 ? -3.962 15.043 18.902 1.00 50.12 188 SER A CA 1
ATOM 1515 C C . SER A 1 188 ? -2.896 15.241 17.815 1.00 50.12 188 SER A C 1
ATOM 1517 O O . SER A 1 188 ? -2.933 16.238 17.096 1.00 50.12 188 SER A O 1
ATOM 1519 N N . LEU A 1 189 ? -1.937 14.319 17.681 1.00 48.25 189 LEU A N 1
ATOM 1520 C CA . LEU A 1 189 ? -0.852 14.424 16.698 1.00 48.25 189 LEU A CA 1
ATOM 1521 C C . LEU A 1 189 ? -1.245 13.926 15.299 1.00 48.25 189 LEU A C 1
ATOM 1523 O O . LEU A 1 189 ? -0.662 14.390 14.323 1.00 48.25 189 LEU A O 1
ATOM 1527 N N . ILE A 1 190 ? -2.224 13.021 15.194 1.00 46.78 190 ILE A N 1
ATOM 1528 C CA . ILE A 1 190 ? -2.560 12.339 13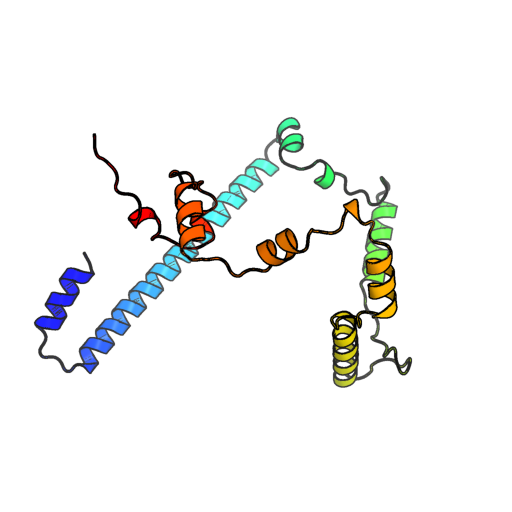.932 1.00 46.78 190 ILE A CA 1
ATOM 1529 C C . ILE A 1 190 ? -3.546 13.149 13.075 1.00 46.78 190 ILE A C 1
ATOM 1531 O O . ILE A 1 190 ? -3.443 13.120 11.854 1.00 46.78 190 ILE A O 1
ATOM 1535 N N . LEU A 1 191 ? -4.452 13.927 13.679 1.00 42.91 191 LEU A N 1
ATOM 1536 C CA . LEU A 1 191 ? -5.510 14.632 12.934 1.00 42.91 191 LEU A CA 1
ATOM 1537 C C . LEU A 1 191 ? -5.272 16.134 12.713 1.00 42.91 191 LEU A C 1
ATOM 1539 O O . LEU A 1 191 ? -6.105 16.795 12.105 1.00 42.91 191 LEU A O 1
ATOM 1543 N N . GLY A 1 192 ? -4.179 16.719 13.215 1.00 43.69 192 GLY A N 1
ATOM 1544 C CA . GLY A 1 192 ? -3.901 18.154 13.026 1.00 43.69 192 GLY A CA 1
ATOM 1545 C C . GLY A 1 192 ? -4.975 19.112 13.584 1.00 43.69 192 GLY A C 1
ATOM 1546 O O . GLY A 1 192 ? -4.915 20.317 13.341 1.00 43.69 192 GLY A O 1
ATOM 1547 N N . LEU A 1 193 ? -5.942 18.609 14.358 1.00 43.88 193 LEU A N 1
ATOM 1548 C CA . LEU A 1 193 ? -7.053 19.372 14.920 1.00 43.88 193 LEU A CA 1
ATOM 1549 C C . LEU A 1 193 ? -6.594 20.148 16.159 1.00 43.88 193 LEU A C 1
ATOM 1551 O O . LEU A 1 193 ? -6.760 19.718 17.297 1.00 43.88 193 LEU A O 1
ATOM 1555 N N . LYS A 1 194 ? -6.044 21.347 15.948 1.00 46.44 194 LYS A N 1
ATOM 1556 C CA . LYS A 1 194 ? -5.714 22.282 17.040 1.00 46.44 194 LYS A CA 1
ATOM 1557 C C . LYS A 1 194 ? -6.940 22.932 17.708 1.00 46.44 194 LYS A C 1
ATOM 1559 O O . LYS A 1 194 ? -6.754 23.696 18.648 1.00 46.44 194 LYS A O 1
ATOM 1564 N N . HIS A 1 195 ? -8.170 22.656 17.261 1.00 43.91 195 HIS A N 1
ATOM 1565 C CA . HIS A 1 195 ? -9.335 23.489 17.602 1.00 43.91 195 HIS A CA 1
ATOM 1566 C C . HIS A 1 195 ? -10.475 22.850 18.408 1.00 43.91 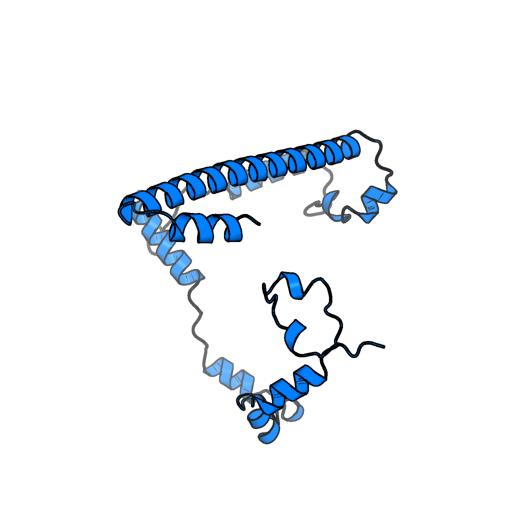195 HIS A C 1
ATOM 1568 O O . HIS A 1 195 ? -11.428 23.553 18.731 1.00 43.91 195 HIS A O 1
ATOM 1574 N N . VAL A 1 196 ? -10.383 21.590 18.846 1.00 42.94 196 VAL A N 1
ATOM 1575 C CA . VAL A 1 196 ? -11.458 20.999 19.682 1.00 42.94 196 VAL A CA 1
ATOM 1576 C C . VAL A 1 196 ? -11.401 21.480 21.146 1.00 42.94 196 VAL A C 1
ATOM 1578 O O . VAL A 1 196 ? -12.383 21.398 21.877 1.00 42.94 196 VAL A O 1
ATOM 1581 N N . SER A 1 197 ? -10.299 22.108 21.580 1.00 40.47 197 SER A N 1
ATOM 1582 C CA . SER A 1 197 ? -10.192 22.663 22.941 1.00 40.47 197 SER A CA 1
ATOM 1583 C C . SER A 1 197 ? -11.113 23.869 23.209 1.00 40.47 197 SER A C 1
ATOM 1585 O O . SER A 1 197 ? -11.192 24.304 24.357 1.00 40.47 197 SER A O 1
ATOM 1587 N N . ALA A 1 198 ? -11.791 24.421 22.196 1.00 40.53 198 ALA A N 1
ATOM 1588 C CA . ALA A 1 198 ? -12.670 25.584 22.348 1.00 40.53 198 ALA A CA 1
ATOM 1589 C C . ALA A 1 198 ? -14.071 25.248 22.900 1.00 40.53 198 ALA A C 1
ATOM 1591 O O . ALA A 1 198 ? -14.781 26.155 23.321 1.00 40.53 198 ALA A O 1
ATOM 1592 N N . PHE A 1 199 ? -14.468 23.970 22.933 1.00 39.62 199 PHE A N 1
ATOM 1593 C CA . PHE A 1 199 ? -15.828 23.572 23.330 1.00 39.62 199 PHE A CA 1
ATOM 1594 C C . PHE A 1 199 ? -16.017 23.288 24.827 1.00 39.62 199 PHE A C 1
ATOM 1596 O O . PHE A 1 199 ? -17.141 23.069 25.273 1.00 39.62 199 PHE A O 1
ATOM 1603 N N . PHE A 1 200 ? -14.949 23.322 25.629 1.00 39.97 200 PHE A N 1
ATOM 1604 C CA . PHE A 1 200 ? -15.043 23.094 27.071 1.00 39.97 200 PHE A CA 1
ATOM 1605 C C . PHE A 1 200 ? -14.605 24.345 27.842 1.00 39.97 200 PHE A C 1
ATOM 1607 O O . PHE A 1 200 ? -13.402 24.608 27.933 1.00 39.97 200 PHE A O 1
ATOM 1614 N N . PRO A 1 201 ? -15.539 25.122 28.428 1.00 34.56 201 PRO A N 1
ATOM 1615 C CA . PRO A 1 201 ? -15.167 26.232 29.290 1.00 34.56 201 PRO A CA 1
ATOM 1616 C C . PRO A 1 201 ? -14.449 25.682 30.526 1.00 34.56 201 PRO A C 1
ATOM 1618 O O . PRO A 1 201 ? -14.998 24.890 31.298 1.00 34.56 201 PRO A O 1
ATOM 1621 N N . LYS A 1 202 ? -13.194 26.097 30.714 1.00 37.91 202 LYS A N 1
ATOM 1622 C CA . LYS A 1 202 ? -12.457 25.864 31.956 1.00 37.91 202 LYS A CA 1
ATOM 1623 C C . LYS A 1 202 ? -13.122 26.698 33.050 1.00 37.91 202 LYS A C 1
ATOM 1625 O O . LYS A 1 202 ? -13.018 27.921 33.028 1.00 37.91 202 LYS A O 1
ATOM 1630 N N . LYS A 1 203 ? -13.800 26.052 34.004 1.00 38.31 203 LYS A N 1
ATOM 1631 C CA . LYS A 1 203 ? -14.098 26.698 35.287 1.00 38.31 203 LYS A CA 1
ATOM 1632 C C . LYS A 1 203 ? -12.767 26.914 36.002 1.00 38.31 203 LYS A C 1
ATOM 1634 O O . LYS A 1 203 ? -12.067 25.952 36.303 1.00 38.31 203 LYS A O 1
ATOM 1639 N N . VAL A 1 204 ? -12.423 28.181 36.193 1.00 39.03 204 VAL A N 1
ATOM 1640 C CA . VAL A 1 204 ? -11.353 28.626 37.083 1.00 39.03 204 VAL A CA 1
ATOM 1641 C C . VAL A 1 204 ? -11.908 28.527 38.504 1.00 39.03 204 VAL A C 1
ATOM 1643 O O . VAL A 1 204 ? -12.945 29.127 38.789 1.00 39.03 204 VAL A O 1
ATOM 1646 N N . ILE A 1 205 ? -11.260 27.726 39.346 1.00 36.59 205 ILE A N 1
ATOM 1647 C CA . ILE A 1 205 ? -11.293 27.844 40.808 1.00 36.59 205 ILE A CA 1
ATOM 1648 C C . ILE A 1 205 ? -9.861 28.169 41.211 1.00 36.59 205 ILE A C 1
ATOM 1650 O O . ILE A 1 205 ? -8.958 27.498 40.654 1.00 36.59 205 ILE A O 1
#

Foldseek 3Di:
DVVVVLVVVVVPDPDDPVVNVVVVVVVVVVVCVVVVVVVVVVVVVVVVVVVVVVVCCVPDPNDVVVCPVPPPPCVVDPPVPRDDDPVVVVVVVVVVVVVPDPPFDAQPVPRDTDPDPVSVVVSVCVVVVVVPDDDDDDVVVVVVVVVPPDPVNDDDPVVVCVVPDDDDPVNVVVVVVVDDPDDDPVPCVPPVCPDPNVPDDDDDD

Organism: Rhizopus oryzae (NCBI:txid64495)

Radius of gyration: 32.29 Å; chains: 1; bounding box: 66×80×68 Å